Protein AF-A0A8B8DHG7-F1 (afdb_monomer_lite)

Organism: Crassostrea virginica (NCBI:txid6565)

Sequence (217 aa):
MGRLGILLIILAISNQVQCWLFDDLHLCSRDEDCGYCSSGGRCIHHHHELAKRCECTENHTPPTTRTSTVTTTTTTTTTTQPLLPLDCSNQKISVIESIAEHLHVEDKRVGACPGTNKHQTSEALVINKCNATARSFWTRGPKTVKELCSEGTITAYTPISTFYSNEINTAGFFIKCLEDKGLEIAFQTCQEAPMITLLNDTTSPRASDFYQIYILP

Foldseek 3Di:
DDDDDPDDDDDDDDPDPDPDDDCPPPPLVPPPVQVPQPVGWDWDDDPPDPDIDTDRPDPPPDPPDDDDDDDDDPPPPPPPQDWAFLDLPVQVVVLVVQAVVFDFQFDPLADADPPDNTRRAQVSSVCVRSVDHRPVQKDFDPDAPLVCQVVVNDDWQQKKKFDDPPDDIHIFTWHHQDPLSWTWTWTAHNVGTTHIDIADQPDPVHSRRMGGIIGRD

Structure (mmCIF, N/CA/C/O backbone):
data_AF-A0A8B8DHG7-F1
#
_entry.id   AF-A0A8B8DHG7-F1
#
loop_
_atom_site.group_PDB
_atom_site.id
_atom_site.type_symbol
_atom_site.label_atom_id
_atom_site.label_alt_id
_atom_site.label_comp_id
_atom_site.label_asym_id
_atom_site.label_entity_id
_atom_site.label_seq_id
_atom_site.pdbx_PDB_ins_code
_atom_site.Cartn_x
_atom_site.Cartn_y
_atom_site.Cartn_z
_atom_site.occupancy
_atom_site.B_iso_or_equiv
_atom_site.auth_seq_id
_atom_site.auth_comp_id
_atom_site.auth_asym_id
_atom_site.auth_atom_id
_atom_site.pdbx_PDB_model_num
ATOM 1 N N . MET A 1 1 ? 39.025 18.400 -64.936 1.00 39.62 1 MET A N 1
ATOM 2 C CA . MET A 1 1 ? 38.738 17.257 -64.038 1.00 39.62 1 MET A CA 1
ATOM 3 C C . MET A 1 1 ? 38.690 17.813 -62.621 1.00 39.62 1 MET A C 1
ATOM 5 O O . MET A 1 1 ? 39.666 18.421 -62.235 1.00 39.62 1 MET A O 1
ATOM 9 N N . GLY A 1 2 ? 37.628 17.781 -61.826 1.00 34.97 2 GLY A N 1
ATOM 10 C CA . GLY A 1 2 ? 36.284 17.240 -61.965 1.00 34.97 2 GLY A CA 1
ATOM 11 C C . GLY A 1 2 ? 35.472 17.692 -60.741 1.00 34.97 2 GLY A C 1
ATOM 12 O O . GLY A 1 2 ? 35.739 17.253 -59.637 1.00 34.97 2 GLY A O 1
ATOM 13 N N . ARG A 1 3 ? 34.543 18.619 -60.997 1.00 35.06 3 ARG A N 1
ATOM 14 C CA . ARG A 1 3 ? 33.219 18.859 -60.391 1.00 35.06 3 ARG A CA 1
ATOM 15 C C . ARG A 1 3 ? 33.019 18.854 -58.862 1.00 35.06 3 ARG A C 1
ATOM 17 O O . ARG A 1 3 ? 32.826 17.826 -58.228 1.00 35.06 3 ARG A O 1
ATOM 24 N N . LEU A 1 4 ? 32.840 20.088 -58.380 1.00 40.38 4 LEU A N 1
ATOM 25 C CA . LEU A 1 4 ? 31.765 20.562 -57.498 1.00 40.38 4 LEU A CA 1
ATOM 26 C C . LEU A 1 4 ? 30.454 19.765 -57.690 1.00 40.38 4 LEU A C 1
ATOM 28 O O . LEU A 1 4 ? 29.967 19.646 -58.817 1.00 40.38 4 LEU A O 1
ATOM 32 N N . GLY A 1 5 ? 29.876 19.263 -56.600 1.00 31.23 5 GLY A N 1
ATOM 33 C CA . GLY A 1 5 ? 28.620 18.515 -56.615 1.00 31.23 5 GLY A CA 1
ATOM 34 C C . GLY A 1 5 ? 27.805 18.774 -55.355 1.00 31.23 5 GLY A C 1
ATOM 35 O O . GLY A 1 5 ? 27.830 17.979 -54.424 1.00 31.23 5 GLY A O 1
ATOM 36 N N . ILE A 1 6 ? 27.086 19.898 -55.342 1.00 46.09 6 ILE A N 1
ATOM 37 C CA . ILE A 1 6 ? 25.912 20.102 -54.489 1.00 46.09 6 ILE A CA 1
ATOM 38 C C . ILE A 1 6 ? 24.890 19.053 -54.927 1.00 46.09 6 ILE A C 1
ATOM 40 O O . ILE A 1 6 ? 24.351 19.144 -56.029 1.00 46.09 6 ILE A O 1
ATOM 44 N N . LEU A 1 7 ? 24.653 18.044 -54.092 1.00 29.95 7 LEU A N 1
ATOM 45 C CA . LEU A 1 7 ? 23.584 17.082 -54.321 1.00 29.95 7 LEU A CA 1
ATOM 46 C C . LEU A 1 7 ? 22.343 17.537 -53.544 1.00 29.95 7 LEU A C 1
ATOM 48 O O . LEU A 1 7 ? 22.127 17.183 -52.389 1.00 29.95 7 LEU A O 1
ATOM 52 N N . LEU A 1 8 ? 21.540 18.366 -54.211 1.00 37.41 8 LEU A N 1
ATOM 53 C CA . LEU A 1 8 ? 20.113 18.505 -53.940 1.00 37.41 8 LEU A CA 1
ATOM 54 C C . LEU A 1 8 ? 19.450 17.166 -54.286 1.00 37.41 8 LEU A C 1
ATOM 56 O O . LEU A 1 8 ? 19.325 16.831 -55.463 1.00 37.41 8 LEU A O 1
ATOM 60 N N . ILE A 1 9 ? 19.018 16.410 -53.278 1.00 33.41 9 ILE A N 1
ATOM 61 C CA . ILE A 1 9 ? 18.015 15.359 -53.466 1.00 33.41 9 ILE A CA 1
ATOM 62 C C . ILE A 1 9 ? 16.690 15.914 -52.948 1.00 33.41 9 ILE A C 1
ATOM 64 O O . ILE A 1 9 ? 16.416 15.918 -51.752 1.00 33.41 9 ILE A O 1
ATOM 68 N N . ILE A 1 10 ? 15.879 16.403 -53.883 1.00 43.66 10 ILE A N 1
ATOM 69 C CA . ILE A 1 10 ? 14.434 16.532 -53.714 1.00 43.66 10 ILE A CA 1
ATOM 70 C C . ILE A 1 10 ? 13.846 15.199 -54.173 1.00 43.66 10 ILE A C 1
ATOM 72 O O . ILE A 1 10 ? 13.874 14.910 -55.367 1.00 43.66 10 ILE A O 1
ATOM 76 N N . LEU A 1 11 ? 13.309 14.401 -53.249 1.00 30.45 11 LEU A N 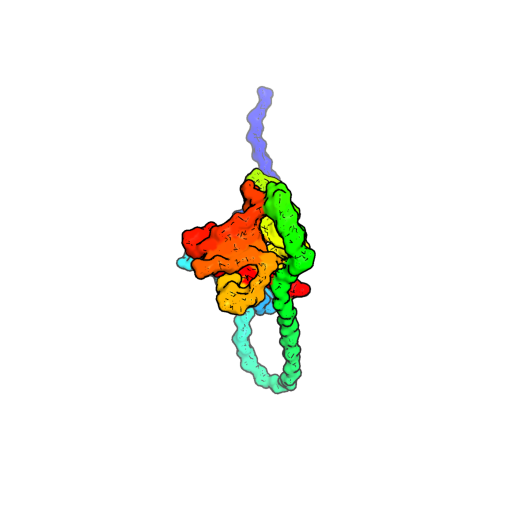1
ATOM 77 C CA . LEU A 1 11 ? 12.417 13.285 -53.567 1.00 30.45 11 LEU A CA 1
ATOM 78 C C . LEU A 1 11 ? 11.278 13.213 -52.540 1.00 30.45 11 LEU A C 1
ATOM 80 O O . LEU A 1 11 ? 11.479 12.863 -51.384 1.00 30.45 11 LEU A O 1
ATOM 84 N N . ALA A 1 12 ? 10.098 13.581 -53.041 1.00 32.31 12 ALA A N 1
ATOM 85 C CA . ALA A 1 12 ? 8.764 13.080 -52.719 1.00 32.31 12 ALA A CA 1
ATOM 86 C C . ALA A 1 12 ? 8.396 12.871 -51.238 1.00 32.31 12 ALA A C 1
ATOM 88 O O . ALA A 1 12 ? 8.654 11.836 -50.629 1.00 32.31 12 ALA A O 1
ATOM 89 N N . ILE A 1 13 ? 7.637 13.837 -50.723 1.00 30.61 13 ILE A N 1
ATOM 90 C CA . ILE A 1 13 ? 6.827 13.728 -49.512 1.00 30.61 13 ILE A CA 1
ATOM 91 C C . ILE A 1 13 ? 5.755 12.657 -49.775 1.00 30.61 13 ILE A C 1
ATOM 93 O O . ILE A 1 13 ? 4.764 12.911 -50.458 1.00 30.61 13 ILE A O 1
ATOM 97 N N . SER A 1 14 ? 5.981 11.438 -49.284 1.00 32.81 14 SER A N 1
ATOM 98 C CA . SER A 1 14 ? 4.937 10.419 -49.173 1.00 32.81 14 SER A CA 1
ATOM 99 C C . SER A 1 14 ? 4.204 10.626 -47.849 1.00 32.81 14 SER A C 1
ATOM 101 O O . SER A 1 14 ? 4.806 10.725 -46.781 1.00 32.81 14 SER A O 1
ATOM 103 N N . ASN A 1 15 ? 2.890 10.758 -47.946 1.00 34.56 15 ASN A N 1
ATOM 104 C CA . ASN A 1 15 ? 1.999 11.415 -46.996 1.00 34.56 15 ASN A CA 1
ATOM 105 C C . ASN A 1 15 ? 1.610 10.534 -45.784 1.00 34.56 15 ASN A C 1
ATOM 107 O O . ASN A 1 15 ? 0.423 10.346 -45.525 1.00 34.56 15 ASN A O 1
ATOM 111 N N . GLN A 1 16 ? 2.574 9.914 -45.088 1.00 34.19 16 GLN A N 1
ATOM 112 C CA . GLN A 1 16 ? 2.272 8.906 -44.046 1.00 34.19 16 GLN A CA 1
ATOM 113 C C . GLN A 1 16 ? 3.155 8.929 -42.783 1.00 34.19 16 GLN A C 1
ATOM 115 O O . GLN A 1 16 ? 2.965 8.084 -41.915 1.00 34.19 16 GLN A O 1
ATOM 120 N N . VAL A 1 17 ? 4.089 9.870 -42.600 1.00 32.53 17 VAL A N 1
ATOM 121 C CA . VAL A 1 17 ? 4.909 9.896 -41.366 1.00 32.53 17 VAL A CA 1
ATOM 122 C C . VAL A 1 17 ? 5.117 11.323 -40.866 1.00 32.53 17 VAL A C 1
ATOM 124 O O . VAL A 1 17 ? 6.227 11.843 -40.881 1.00 32.53 17 VAL A O 1
ATOM 127 N N . GLN A 1 18 ? 4.037 11.986 -40.440 1.00 31.33 18 GLN A N 1
ATOM 128 C CA . GLN A 1 18 ? 4.161 13.262 -39.726 1.00 31.33 18 GLN A CA 1
ATOM 129 C C . GLN A 1 18 ? 2.943 13.608 -38.853 1.00 31.33 18 GLN A C 1
ATOM 131 O O . GLN A 1 18 ? 2.394 14.698 -38.946 1.00 31.33 18 GLN A O 1
ATOM 136 N N . CYS A 1 19 ? 2.530 12.696 -37.967 1.00 26.75 19 CYS A N 1
ATOM 137 C CA . CYS A 1 19 ? 1.582 13.001 -36.883 1.00 26.75 19 CYS A CA 1
ATOM 138 C C . CYS A 1 19 ? 1.932 12.234 -35.594 1.00 26.75 19 CYS A C 1
ATOM 140 O O . CYS A 1 19 ? 1.151 11.409 -35.148 1.00 26.75 19 CYS A O 1
ATOM 142 N N . TRP A 1 20 ? 3.105 12.482 -35.001 1.00 29.89 20 TRP A N 1
ATOM 143 C CA . TRP A 1 20 ? 3.439 11.967 -33.655 1.00 29.89 20 TRP A CA 1
ATOM 144 C C . TRP A 1 20 ? 4.187 12.990 -32.785 1.00 29.89 20 TRP A C 1
ATOM 146 O O . TRP A 1 20 ? 4.895 12.617 -31.858 1.00 29.89 20 TRP A O 1
ATOM 156 N N . LEU A 1 21 ? 4.078 14.289 -33.094 1.00 28.55 21 LEU A N 1
ATOM 157 C CA . LEU A 1 21 ? 4.866 15.331 -32.415 1.00 28.55 21 LEU A CA 1
ATOM 158 C C . LEU A 1 21 ? 4.064 16.315 -31.560 1.00 28.55 21 LEU A C 1
ATOM 160 O O . LEU A 1 21 ? 4.672 17.143 -30.902 1.00 28.55 21 LEU A O 1
ATOM 164 N N . PHE A 1 22 ? 2.742 16.187 -31.479 1.00 31.48 22 PHE A N 1
ATOM 165 C CA . PHE A 1 22 ? 1.934 16.882 -30.474 1.00 31.48 22 PHE A CA 1
ATOM 166 C C . PHE A 1 22 ? 0.714 16.021 -30.168 1.00 31.48 22 PHE A C 1
ATOM 168 O O . PHE A 1 22 ? -0.336 16.169 -30.788 1.00 31.48 22 PHE A O 1
ATOM 175 N N . ASP A 1 23 ? 0.881 15.063 -29.257 1.00 34.03 23 ASP A N 1
ATOM 176 C CA . ASP A 1 23 ? -0.206 14.186 -28.827 1.00 34.03 23 ASP A CA 1
ATOM 177 C C . ASP A 1 23 ? -1.044 14.899 -27.759 1.00 34.03 23 ASP A C 1
ATOM 179 O O . ASP A 1 23 ? -1.019 14.615 -26.563 1.00 34.03 23 ASP A O 1
ATOM 183 N N . ASP A 1 24 ? -1.778 15.901 -28.229 1.00 37.19 24 ASP A N 1
ATOM 184 C CA . ASP A 1 24 ? -2.724 16.706 -27.463 1.00 37.19 24 ASP A CA 1
ATOM 185 C C . ASP A 1 24 ? -4.075 15.976 -27.269 1.00 37.19 24 ASP A C 1
ATOM 187 O O . ASP A 1 24 ? -5.103 16.586 -26.966 1.00 37.19 24 ASP A O 1
ATOM 191 N N . LEU A 1 25 ? -4.062 14.648 -27.454 1.00 40.09 25 LEU A N 1
ATOM 192 C CA . LEU A 1 25 ? -5.211 13.743 -27.452 1.00 40.09 25 LEU A CA 1
ATOM 193 C C . LEU A 1 25 ? -5.393 12.987 -26.121 1.00 40.09 25 LEU A C 1
ATOM 195 O O . LEU A 1 25 ? -6.403 12.320 -25.926 1.00 40.09 25 LEU A O 1
ATOM 199 N N . HIS A 1 26 ? -4.442 13.078 -25.184 1.00 43.66 26 HIS A N 1
ATOM 200 C CA . HIS A 1 26 ? -4.487 12.308 -23.928 1.00 43.66 26 HIS A CA 1
ATOM 201 C C . HIS A 1 26 ? -5.298 12.958 -22.795 1.00 43.66 26 HIS A C 1
ATOM 203 O O . HIS A 1 26 ? -5.618 12.290 -21.813 1.00 43.66 26 HIS A O 1
ATOM 209 N N . LEU A 1 27 ? -5.654 14.241 -22.914 1.00 42.59 27 LEU A N 1
ATOM 210 C CA . LEU A 1 27 ? -6.374 14.963 -21.857 1.00 42.59 27 LEU A CA 1
ATOM 211 C C . LEU A 1 27 ? -7.895 14.762 -21.906 1.00 42.59 27 LEU A C 1
ATOM 213 O O . LEU A 1 27 ? -8.529 14.803 -20.861 1.00 42.59 27 LEU A O 1
ATOM 217 N N . CYS A 1 28 ? -8.477 14.471 -23.072 1.00 42.56 28 CYS A N 1
ATOM 218 C CA . CYS A 1 28 ? -9.920 14.227 -23.176 1.00 42.56 28 CYS A CA 1
ATOM 219 C C . CYS A 1 28 ? -10.336 12.786 -22.876 1.00 42.56 28 CYS A C 1
ATOM 221 O O . CYS A 1 28 ? -11.463 12.547 -22.470 1.00 42.56 28 CYS A O 1
ATOM 223 N N . SER A 1 29 ? -9.441 11.809 -23.031 1.00 44.34 29 SER A N 1
ATOM 224 C CA . SER A 1 29 ? -9.765 10.408 -22.726 1.00 44.34 29 SER A CA 1
ATOM 225 C C . SER A 1 29 ? -9.877 10.121 -21.220 1.00 44.34 29 SER A C 1
ATOM 227 O O . SER A 1 29 ? -10.219 9.004 -20.845 1.00 44.34 29 SER A O 1
ATOM 229 N N . ARG A 1 30 ? -9.555 11.098 -20.354 1.00 45.09 30 ARG A N 1
ATOM 230 C CA . ARG A 1 30 ? -9.639 10.999 -18.884 1.00 45.09 30 ARG A CA 1
ATOM 231 C C . ARG A 1 30 ? -10.767 11.826 -18.267 1.00 45.09 30 ARG A C 1
ATOM 233 O O . ARG A 1 30 ? -10.918 11.769 -17.051 1.00 45.09 30 ARG A O 1
ATOM 240 N N . ASP A 1 31 ? -11.519 12.579 -19.065 1.00 46.12 31 ASP A N 1
ATOM 241 C CA . ASP A 1 31 ? -12.674 13.318 -18.563 1.00 46.12 31 ASP A CA 1
ATOM 242 C C . ASP A 1 31 ? -13.897 12.386 -18.587 1.00 46.12 31 ASP A C 1
ATOM 244 O O . ASP A 1 31 ? -14.244 11.827 -19.634 1.00 46.12 31 ASP A O 1
ATOM 248 N N . GLU A 1 32 ? -14.500 12.158 -17.416 1.00 49.31 32 GLU A N 1
ATOM 249 C CA . GLU A 1 32 ? -15.625 11.230 -17.203 1.00 49.31 32 GLU A CA 1
ATOM 250 C C . GLU A 1 32 ? -16.817 11.555 -18.125 1.00 49.31 32 GLU A C 1
ATOM 252 O O . GLU A 1 32 ? -17.560 10.656 -18.526 1.00 49.31 32 GLU A O 1
ATOM 257 N N . ASP A 1 33 ? -16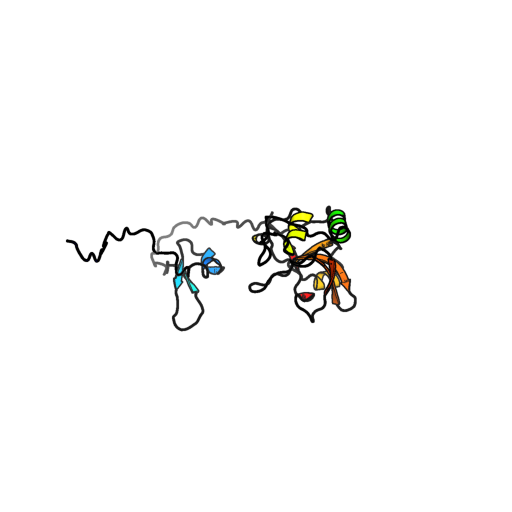.935 12.815 -18.553 1.00 44.91 33 ASP A N 1
ATOM 258 C CA . ASP A 1 33 ? -17.989 13.301 -19.444 1.00 44.91 33 ASP A CA 1
ATOM 259 C C . ASP A 1 33 ? -17.824 12.847 -20.909 1.00 44.91 33 ASP A C 1
ATOM 261 O O . ASP A 1 33 ? -18.816 12.689 -21.628 1.00 44.91 33 ASP A O 1
ATOM 265 N N . CYS A 1 34 ? -16.603 12.573 -21.389 1.00 48.06 34 CYS A N 1
ATOM 266 C CA . CYS A 1 34 ? -16.389 12.175 -22.790 1.00 48.06 34 CYS A CA 1
ATOM 267 C C . CYS A 1 34 ? -16.759 10.703 -23.050 1.00 48.06 34 CYS A C 1
ATOM 269 O O . CYS A 1 34 ? -16.986 10.319 -24.200 1.00 48.06 34 CYS A O 1
ATOM 271 N N . GLY A 1 35 ? -16.862 9.884 -21.996 1.00 49.00 35 GLY A N 1
ATOM 272 C CA . GLY A 1 35 ? -17.317 8.492 -22.082 1.00 49.00 35 GLY A CA 1
ATOM 273 C C . GLY A 1 35 ? -18.804 8.342 -22.434 1.00 49.00 35 GLY A C 1
ATOM 274 O O . GLY A 1 35 ? -19.231 7.248 -22.800 1.00 49.00 35 GLY A O 1
ATOM 275 N N . TYR A 1 36 ? -19.582 9.430 -22.363 1.00 49.34 36 TYR A N 1
ATOM 276 C CA . TYR A 1 36 ? -21.037 9.433 -22.564 1.00 49.34 36 TYR A CA 1
ATOM 277 C C . TYR A 1 36 ? -21.507 9.900 -23.956 1.00 49.34 36 TYR A C 1
ATOM 279 O O . TYR A 1 36 ? -22.699 9.799 -24.260 1.00 49.34 36 TYR A O 1
ATOM 287 N N . CYS A 1 37 ? -20.625 10.380 -24.843 1.00 50.09 37 CYS A N 1
ATOM 288 C CA . CYS A 1 37 ? -21.048 10.815 -26.181 1.00 50.09 37 CYS A CA 1
ATOM 289 C C . CYS A 1 37 ? -21.313 9.599 -27.095 1.00 50.09 37 CYS A C 1
ATOM 291 O O . CYS A 1 37 ? -20.383 8.961 -27.583 1.00 50.09 37 CYS A O 1
ATOM 293 N N . SER A 1 38 ? -22.587 9.312 -27.387 1.00 44.81 38 SER A N 1
ATOM 294 C CA . SER A 1 38 ? -23.007 8.132 -28.172 1.00 44.81 38 SER A CA 1
ATOM 295 C C . SER A 1 38 ? -22.520 8.111 -29.634 1.00 44.81 38 SER A C 1
ATOM 297 O O . SER A 1 38 ? -22.471 7.044 -30.238 1.00 44.81 38 SER A O 1
ATOM 299 N N . SER A 1 39 ? -22.139 9.258 -30.204 1.00 48.75 39 SER A N 1
ATOM 300 C CA . SER A 1 39 ? -21.724 9.413 -31.611 1.00 48.75 39 SER A CA 1
ATOM 301 C C . SER A 1 39 ? -20.324 10.037 -31.783 1.00 48.75 39 SER A C 1
ATOM 303 O O . SER A 1 39 ? -19.912 10.351 -32.898 1.00 48.75 39 SER A O 1
ATOM 305 N N . GLY A 1 40 ? -19.555 10.154 -30.692 1.00 51.12 40 GLY A N 1
ATOM 306 C CA . GLY A 1 40 ? -18.224 10.772 -30.672 1.00 51.12 40 GLY A CA 1
ATOM 307 C C . GLY A 1 40 ? -18.263 12.259 -30.300 1.00 51.12 40 GLY A C 1
ATOM 308 O O . GLY A 1 40 ? -18.997 13.056 -30.890 1.00 51.12 40 GLY A O 1
ATOM 309 N N . GLY A 1 41 ? -17.485 12.632 -29.280 1.00 52.00 41 GLY A N 1
ATOM 310 C CA . GLY A 1 41 ? -17.317 14.016 -28.828 1.00 52.00 41 GLY A CA 1
ATOM 311 C C . GLY A 1 41 ? -16.107 14.701 -29.461 1.00 52.00 41 GLY A C 1
ATOM 312 O O . GLY A 1 41 ? -15.143 14.046 -29.859 1.00 52.00 41 GLY A O 1
ATOM 313 N N . ARG A 1 42 ? -16.145 16.033 -29.545 1.00 57.34 42 ARG A N 1
ATOM 314 C CA . ARG A 1 42 ? -15.045 16.865 -30.035 1.00 57.34 42 ARG A CA 1
ATOM 315 C C . ARG A 1 42 ? -14.426 17.647 -28.879 1.00 57.34 42 ARG A C 1
ATOM 317 O O . ARG A 1 42 ? -15.123 18.318 -28.123 1.00 57.34 42 ARG A O 1
ATOM 324 N N . CYS A 1 43 ? -13.104 17.591 -28.765 1.00 55.06 43 CYS A N 1
ATOM 325 C CA . CYS A 1 43 ? -12.364 18.395 -27.796 1.00 55.06 43 CYS A CA 1
ATOM 326 C C . CYS A 1 43 ? -12.167 19.807 -28.317 1.00 55.06 43 CYS A C 1
ATOM 328 O O . CYS A 1 43 ? -11.643 19.998 -29.419 1.00 55.06 43 CYS A O 1
ATOM 330 N N . ILE A 1 44 ? -12.563 20.791 -27.518 1.00 57.22 44 ILE A N 1
ATOM 331 C CA . ILE A 1 44 ? -12.426 22.199 -27.875 1.00 57.22 44 ILE A CA 1
ATOM 332 C C . ILE A 1 44 ? -11.374 22.824 -26.973 1.00 57.22 44 ILE A C 1
ATOM 334 O O . ILE A 1 44 ? -11.400 22.681 -25.750 1.00 57.22 44 ILE A O 1
ATOM 338 N N . HIS A 1 45 ? -10.437 23.524 -27.601 1.00 52.47 45 HIS A N 1
ATOM 339 C CA . HIS A 1 45 ? -9.427 24.307 -26.916 1.00 52.47 45 HIS A CA 1
ATOM 340 C C . HIS A 1 45 ? -9.881 25.767 -26.899 1.00 52.47 45 HIS A C 1
ATOM 342 O O . HIS A 1 45 ? -9.886 26.426 -27.938 1.00 52.47 45 HIS A O 1
ATOM 348 N N . HIS A 1 46 ? -10.247 26.296 -25.731 1.00 47.78 46 HIS A N 1
ATOM 349 C CA . HIS A 1 46 ? -10.356 27.744 -25.579 1.00 47.78 46 HIS A CA 1
ATOM 350 C C . HIS A 1 46 ? -8.968 28.301 -25.278 1.00 47.78 46 HIS A C 1
ATOM 352 O O . HIS A 1 46 ? -8.295 27.873 -24.349 1.00 47.78 46 HIS A O 1
ATOM 358 N N . HIS A 1 47 ? -8.508 29.233 -26.108 1.00 46.62 47 HIS A N 1
ATOM 359 C CA . HIS A 1 47 ? -7.133 29.742 -26.097 1.00 46.62 47 HIS A CA 1
ATOM 360 C C . HIS A 1 47 ? -6.786 30.628 -24.880 1.00 46.62 47 HIS A C 1
ATOM 362 O O . HIS A 1 47 ? -5.688 31.173 -24.829 1.00 46.62 47 HIS A O 1
ATOM 368 N N . HIS A 1 48 ? -7.707 30.794 -23.924 1.00 44.94 48 HIS A N 1
ATOM 369 C CA . HIS A 1 48 ? -7.587 31.759 -22.826 1.00 44.94 48 HIS A CA 1
ATOM 370 C C . HIS A 1 48 ? -7.709 31.167 -21.418 1.00 44.94 48 HIS A C 1
ATOM 372 O O . HIS A 1 48 ? -7.379 31.847 -20.451 1.00 44.94 48 HIS A O 1
ATOM 378 N N . GLU A 1 49 ? -8.105 29.903 -21.294 1.00 43.75 49 GLU A N 1
ATOM 379 C CA . GLU A 1 49 ? -8.091 29.171 -20.033 1.00 43.75 49 GLU A CA 1
ATOM 380 C C . GLU A 1 49 ? -7.434 27.823 -20.316 1.00 43.75 49 GLU A C 1
ATOM 382 O O . GLU A 1 49 ? -7.762 27.165 -21.299 1.00 43.75 49 GLU A O 1
ATOM 387 N N . LEU A 1 50 ? -6.485 27.397 -19.484 1.00 48.38 50 LEU A N 1
ATOM 388 C CA . LEU A 1 50 ? -5.774 26.116 -19.629 1.00 48.38 50 LEU A CA 1
ATOM 389 C C . LEU A 1 50 ? -6.693 24.883 -19.429 1.00 48.38 50 LEU A C 1
ATOM 391 O O . LEU A 1 50 ? -6.206 23.771 -19.244 1.00 48.38 50 LEU A O 1
ATOM 395 N N . ALA A 1 51 ? -8.015 25.071 -19.462 1.00 47.50 51 ALA A N 1
ATOM 396 C CA . ALA A 1 51 ? -9.032 24.041 -19.359 1.00 47.50 51 ALA A CA 1
ATOM 397 C C . ALA A 1 51 ? -9.471 23.591 -20.763 1.00 47.50 51 ALA A C 1
ATOM 399 O O . ALA A 1 51 ? -9.981 24.376 -21.567 1.00 47.50 51 ALA A O 1
ATOM 400 N N . LYS A 1 52 ? -9.279 22.304 -21.060 1.00 50.81 52 LYS A N 1
ATOM 401 C CA . LYS A 1 52 ? -9.854 21.643 -22.237 1.00 50.81 52 LYS A CA 1
ATOM 402 C C . LYS A 1 52 ? -11.165 20.980 -21.820 1.00 50.81 52 LYS A C 1
ATOM 404 O O . LYS A 1 52 ? -11.201 20.329 -20.784 1.00 50.81 52 LYS A O 1
ATOM 409 N N . ARG A 1 53 ? -12.217 21.164 -22.619 1.00 53.38 53 ARG A N 1
ATOM 410 C CA . ARG A 1 53 ? -13.581 20.655 -22.385 1.00 53.38 53 ARG A CA 1
ATOM 411 C C . ARG A 1 53 ? -14.011 19.776 -23.562 1.00 53.38 53 ARG A C 1
ATOM 413 O O . ARG A 1 53 ? -13.759 20.138 -24.717 1.00 53.38 53 ARG A O 1
ATOM 420 N N . CYS A 1 54 ? -14.701 18.672 -23.280 1.00 55.47 54 CYS A N 1
ATOM 421 C CA . CYS A 1 54 ? -15.410 17.888 -24.295 1.00 55.47 54 CYS A CA 1
ATOM 422 C C . CYS A 1 54 ? -16.765 18.515 -24.650 1.00 55.47 54 CYS A C 1
ATOM 424 O O . CYS A 1 54 ? -17.527 18.927 -23.777 1.00 55.47 54 CYS A O 1
ATOM 426 N N . GLU A 1 55 ? -17.086 18.559 -25.942 1.00 56.97 55 GLU A N 1
ATOM 427 C CA . GLU A 1 55 ? -18.410 18.921 -26.452 1.00 56.97 55 GLU A CA 1
ATOM 428 C C . GLU A 1 55 ? -18.907 17.807 -27.383 1.00 56.97 55 GLU A C 1
ATOM 430 O O . GLU A 1 55 ? -18.242 17.464 -28.362 1.00 56.97 55 GLU A O 1
ATOM 435 N N . CYS A 1 56 ? -20.053 17.190 -27.076 1.00 54.31 56 CYS A N 1
ATOM 436 C CA . CYS A 1 56 ? -20.621 16.160 -27.947 1.00 54.31 56 CYS A CA 1
ATOM 437 C C . CYS A 1 56 ? -21.148 16.798 -29.244 1.00 54.31 56 CYS A C 1
ATOM 439 O O . CYS A 1 56 ? -21.798 17.842 -29.212 1.00 54.31 56 CYS A O 1
ATOM 441 N N . THR A 1 57 ? -20.898 16.163 -30.391 1.00 53.59 57 THR A N 1
ATOM 442 C CA . THR A 1 57 ? -21.156 16.768 -31.712 1.00 53.59 57 THR A CA 1
ATOM 443 C C . THR A 1 57 ? -22.617 16.725 -32.182 1.00 53.59 57 THR A C 1
ATOM 445 O O . THR A 1 57 ? -22.895 17.065 -33.328 1.00 53.59 57 THR A O 1
ATOM 448 N N . GLU A 1 58 ? -23.575 16.385 -31.319 1.00 48.38 58 GLU A N 1
ATOM 449 C CA . GLU A 1 58 ? -25.003 16.414 -31.652 1.00 48.38 58 GLU A CA 1
ATOM 450 C C . GLU A 1 58 ? -25.784 17.282 -30.664 1.00 48.38 58 GLU A C 1
ATOM 452 O O . GLU A 1 58 ? -26.257 16.846 -29.616 1.00 48.38 58 GLU A O 1
ATOM 457 N N . ASN A 1 59 ? -25.966 18.544 -31.058 1.00 44.03 59 ASN A N 1
ATOM 458 C CA . ASN A 1 59 ? -27.072 19.369 -30.592 1.00 44.03 59 ASN A CA 1
ATOM 459 C C . ASN A 1 59 ? -28.374 18.778 -31.151 1.00 44.03 59 ASN A C 1
ATOM 461 O O . ASN A 1 59 ? -28.853 19.194 -32.208 1.00 44.03 59 ASN A O 1
ATOM 465 N N . HIS A 1 60 ? -28.988 17.833 -30.446 1.00 37.16 60 HIS A N 1
ATOM 466 C CA . HIS A 1 60 ? -30.402 17.560 -30.672 1.00 37.16 60 HIS A CA 1
ATOM 467 C C . HIS A 1 60 ? -31.231 18.640 -29.977 1.00 37.16 60 HIS A C 1
ATOM 469 O O . HIS A 1 60 ? -31.710 18.483 -28.857 1.00 37.16 60 HIS A O 1
ATOM 475 N N . THR A 1 61 ? -31.434 19.754 -30.681 1.00 38.59 61 THR A N 1
ATOM 476 C CA . THR A 1 61 ? -32.674 20.516 -30.519 1.00 38.59 61 THR A CA 1
ATOM 477 C C . THR A 1 61 ? -33.808 19.573 -30.938 1.00 38.59 61 THR A C 1
ATOM 479 O O . THR A 1 61 ? -33.751 19.036 -32.047 1.00 38.59 61 THR A O 1
ATOM 482 N N . PRO A 1 62 ? -34.807 19.294 -30.085 1.00 40.44 62 PRO A N 1
ATOM 483 C CA . PRO A 1 62 ? -35.866 18.363 -30.446 1.00 40.44 62 PRO A CA 1
ATOM 484 C C . PRO A 1 62 ? -36.652 18.919 -31.646 1.00 40.44 62 PRO A C 1
ATOM 486 O O . PRO A 1 62 ? -37.146 20.047 -31.566 1.00 40.44 62 PRO A O 1
ATOM 489 N N . PRO A 1 63 ? -36.805 18.169 -32.755 1.00 32.88 63 PRO A N 1
ATOM 490 C CA . PRO A 1 63 ? -37.719 18.565 -33.811 1.00 32.88 63 PRO A CA 1
ATOM 491 C C . PRO A 1 63 ? -39.149 18.402 -33.291 1.00 32.88 63 PRO A C 1
ATOM 493 O O . PRO A 1 63 ? -39.600 17.302 -32.964 1.00 32.88 63 PRO A O 1
ATOM 496 N N . THR A 1 64 ? -39.880 19.510 -33.203 1.00 38.19 64 THR A N 1
ATOM 497 C CA . THR A 1 64 ? -41.326 19.530 -32.986 1.00 38.19 64 THR A CA 1
ATOM 498 C C . THR A 1 64 ? -42.026 18.948 -34.213 1.00 38.19 64 THR A C 1
ATOM 500 O O . THR A 1 64 ? -42.504 19.673 -35.080 1.00 38.19 64 THR A O 1
ATOM 503 N N . THR A 1 65 ? -42.140 17.622 -34.267 1.00 37.22 65 THR A N 1
ATOM 504 C CA . THR A 1 65 ? -43.059 16.950 -35.189 1.00 37.22 65 THR A CA 1
ATOM 505 C C . THR A 1 65 ? -43.889 15.944 -34.410 1.00 37.22 65 THR A C 1
ATOM 507 O O . THR A 1 65 ? -43.403 14.954 -33.869 1.00 37.22 65 THR A O 1
ATOM 510 N N . ARG A 1 66 ? -45.175 16.268 -34.296 1.00 42.44 66 ARG A N 1
ATOM 511 C CA . ARG A 1 66 ? -46.177 15.567 -33.501 1.00 42.44 66 ARG A CA 1
ATOM 512 C C . ARG A 1 66 ? -46.658 14.332 -34.265 1.00 42.44 66 ARG A C 1
ATOM 514 O O . ARG A 1 66 ? -47.542 14.461 -35.104 1.00 42.44 66 ARG A O 1
ATOM 521 N N . THR A 1 67 ? -46.134 13.153 -33.932 1.00 36.12 67 THR A N 1
ATOM 522 C CA . THR A 1 67 ? -46.718 11.875 -34.374 1.00 36.12 67 THR A CA 1
ATOM 523 C C . THR A 1 67 ? -46.679 10.858 -33.236 1.00 36.12 67 THR A C 1
ATOM 525 O O . THR A 1 67 ? -45.615 10.446 -32.780 1.00 36.12 67 THR A O 1
ATOM 528 N N . SER A 1 68 ? -47.864 10.486 -32.749 1.00 43.00 68 SER A N 1
ATOM 529 C CA . SER A 1 68 ? -48.071 9.506 -31.682 1.00 43.00 68 SER A CA 1
ATOM 530 C C . SER A 1 68 ? -47.503 8.142 -32.067 1.00 43.00 68 SER A C 1
ATOM 532 O O . SER A 1 68 ? -48.011 7.508 -32.988 1.00 43.00 68 SER A O 1
ATOM 534 N N . THR A 1 69 ? -46.495 7.670 -31.332 1.00 38.16 69 THR A N 1
ATOM 535 C CA . THR A 1 69 ? -46.021 6.284 -31.429 1.00 38.16 69 THR A CA 1
ATOM 536 C C . THR A 1 69 ? -45.744 5.757 -30.025 1.00 38.16 69 THR A C 1
ATOM 538 O O . THR A 1 69 ? -45.166 6.453 -29.196 1.00 38.16 69 THR A O 1
ATOM 541 N N . VAL A 1 70 ? -46.254 4.557 -29.758 1.00 42.03 70 VAL A N 1
ATOM 542 C CA . VAL A 1 70 ? -46.269 3.859 -28.467 1.00 42.03 70 VAL A CA 1
ATOM 543 C C . VAL A 1 70 ? -44.855 3.743 -27.883 1.00 42.03 70 VAL A C 1
ATOM 545 O O . VAL A 1 70 ? -43.973 3.160 -28.507 1.00 42.03 70 VAL A O 1
ATOM 548 N N . THR A 1 71 ? -44.646 4.285 -26.679 1.00 38.53 71 THR A N 1
ATOM 549 C CA . THR A 1 71 ? -43.384 4.173 -25.938 1.00 38.53 71 THR A CA 1
ATOM 550 C C . THR A 1 71 ? -43.236 2.760 -25.380 1.00 38.53 71 THR A C 1
ATOM 552 O O . THR A 1 71 ? -43.847 2.415 -24.370 1.00 38.53 71 THR A O 1
ATOM 555 N N . THR A 1 72 ? -42.406 1.941 -26.019 1.00 42.97 72 THR A N 1
ATOM 556 C CA . THR A 1 72 ? -41.832 0.753 -25.381 1.00 42.97 72 THR A CA 1
ATOM 557 C C . THR A 1 72 ? -40.688 1.222 -24.488 1.00 42.97 72 THR A C 1
ATOM 559 O O . THR A 1 72 ? -39.666 1.699 -24.978 1.00 42.97 72 THR A O 1
ATOM 562 N N . THR A 1 73 ? -40.866 1.136 -23.172 1.00 43.44 73 THR A N 1
ATOM 563 C CA . THR A 1 73 ? -39.827 1.460 -22.190 1.00 43.44 73 THR A CA 1
ATOM 564 C C . THR A 1 73 ? -38.759 0.368 -22.217 1.00 43.44 73 THR A C 1
ATOM 566 O O . THR A 1 73 ? -38.922 -0.680 -21.597 1.00 43.44 73 THR A O 1
ATOM 569 N N . THR A 1 74 ? -37.665 0.583 -22.944 1.00 45.72 74 THR A N 1
ATOM 570 C CA . THR A 1 74 ? -36.475 -0.267 -22.825 1.00 45.72 74 THR A CA 1
ATOM 571 C C . THR A 1 74 ? -35.712 0.172 -21.581 1.00 45.72 74 THR A C 1
ATOM 573 O O . THR A 1 74 ? -35.011 1.181 -21.587 1.00 45.72 74 THR A O 1
ATOM 576 N N . THR A 1 75 ? -35.892 -0.551 -20.479 1.00 41.59 75 THR A N 1
ATOM 577 C CA . THR A 1 75 ? -35.095 -0.372 -19.264 1.00 41.59 75 THR A CA 1
ATOM 578 C C . THR A 1 75 ? -33.698 -0.931 -19.521 1.00 41.59 75 THR A C 1
ATOM 580 O O . THR A 1 75 ? -33.490 -2.141 -19.470 1.00 41.59 75 THR A O 1
ATOM 583 N N . THR A 1 76 ? -32.732 -0.067 -19.829 1.00 44.53 76 THR A N 1
ATOM 584 C CA . THR A 1 76 ? -31.317 -0.448 -19.862 1.00 44.53 76 THR A CA 1
ATOM 585 C C . THR A 1 76 ? -30.869 -0.695 -18.423 1.00 44.53 76 THR A C 1
ATOM 587 O O . THR A 1 76 ? -30.622 0.240 -17.667 1.00 44.53 76 THR A O 1
ATOM 590 N N . THR A 1 77 ? -30.821 -1.955 -17.999 1.00 38.81 77 THR A N 1
ATOM 591 C CA . THR A 1 77 ? -30.215 -2.341 -16.721 1.00 38.81 77 THR A CA 1
ATOM 592 C C . THR A 1 77 ? -28.700 -2.218 -16.836 1.00 38.81 77 THR A C 1
ATOM 594 O O . THR A 1 77 ? -28.041 -3.119 -17.352 1.00 38.81 77 THR A O 1
ATOM 597 N N . THR A 1 78 ? -28.137 -1.108 -16.363 1.00 46.38 78 THR A N 1
ATOM 598 C CA . THR A 1 78 ? -26.703 -0.995 -16.081 1.00 46.38 78 THR A CA 1
ATOM 599 C C . THR A 1 78 ? -26.393 -1.937 -14.921 1.00 46.38 78 THR A C 1
ATOM 601 O O . THR A 1 78 ? -26.755 -1.672 -13.776 1.00 46.38 78 THR A O 1
ATOM 604 N N . THR A 1 79 ? -25.778 -3.082 -15.204 1.00 44.62 79 THR A N 1
ATOM 605 C CA . THR A 1 79 ? -25.282 -3.986 -14.165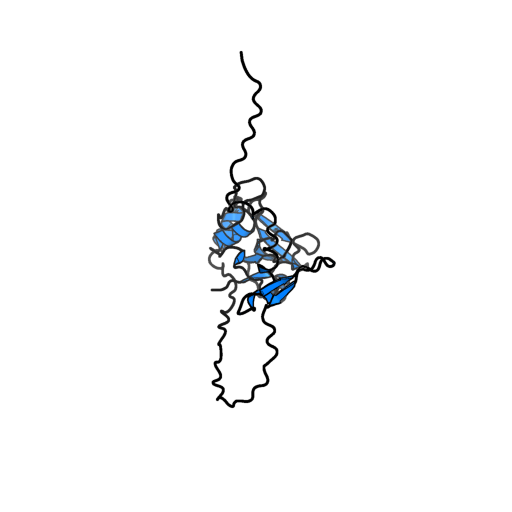 1.00 44.62 79 THR A CA 1
ATOM 606 C C . THR A 1 79 ? -24.034 -3.365 -13.548 1.00 44.62 79 THR A C 1
ATOM 608 O O . THR A 1 79 ? -22.933 -3.531 -14.070 1.00 44.62 79 THR A O 1
ATOM 611 N N . THR A 1 80 ? -24.190 -2.619 -12.456 1.00 58.53 80 THR A N 1
ATOM 612 C CA . THR A 1 80 ? -23.073 -2.245 -11.585 1.00 58.53 80 THR A CA 1
ATOM 613 C C . THR A 1 80 ? -22.526 -3.524 -10.963 1.00 58.53 80 THR A C 1
ATOM 615 O O . THR A 1 80 ? -23.119 -4.085 -10.041 1.00 58.53 80 THR A O 1
ATOM 618 N N . GLN A 1 81 ? -21.416 -4.034 -11.498 1.00 62.41 81 GLN A N 1
ATOM 619 C CA . GLN A 1 81 ? -20.674 -5.084 -10.809 1.00 62.41 81 GLN A CA 1
ATOM 620 C C . GLN A 1 81 ? -20.252 -4.543 -9.433 1.00 62.41 81 GLN A C 1
ATOM 622 O O . GLN A 1 81 ? -19.736 -3.424 -9.352 1.00 62.41 81 GLN A O 1
ATOM 627 N N . PRO A 1 82 ? -20.508 -5.281 -8.342 1.00 75.81 82 PRO A N 1
ATOM 628 C CA . PRO A 1 82 ? -20.164 -4.815 -7.010 1.00 75.81 82 PRO A CA 1
ATOM 629 C C . PRO A 1 82 ? -18.642 -4.756 -6.866 1.00 75.81 82 PRO A C 1
ATOM 631 O O . PRO A 1 82 ? -17.950 -5.738 -7.127 1.00 75.81 82 PRO A O 1
ATOM 634 N N . LEU A 1 83 ? -18.128 -3.602 -6.435 1.00 83.44 83 LEU A N 1
ATOM 635 C CA . LEU A 1 83 ? -16.735 -3.457 -6.023 1.00 83.44 83 LEU A CA 1
ATOM 636 C C . LEU A 1 83 ? -16.482 -4.348 -4.806 1.00 83.44 83 LEU A C 1
ATOM 638 O O . LEU A 1 83 ? -17.215 -4.274 -3.816 1.00 83.44 83 LEU A O 1
ATOM 642 N N . LEU A 1 84 ? -15.428 -5.155 -4.867 1.00 89.25 84 LEU A N 1
ATOM 643 C CA . LEU A 1 84 ? -15.038 -6.050 -3.782 1.00 89.25 84 LEU A CA 1
ATOM 644 C C . LEU A 1 84 ? -13.711 -5.588 -3.177 1.00 89.25 84 LEU A C 1
ATOM 646 O O . LEU A 1 84 ? -12.815 -5.197 -3.929 1.00 89.25 84 LEU A O 1
ATOM 650 N N . PRO A 1 85 ? -13.551 -5.628 -1.842 1.00 91.62 85 PRO A N 1
ATOM 651 C CA . PRO A 1 85 ? -12.249 -5.399 -1.236 1.00 91.62 85 PRO A CA 1
ATOM 652 C C . PRO A 1 85 ? -11.262 -6.449 -1.754 1.00 91.62 85 PRO A C 1
ATOM 654 O O . PRO A 1 85 ? -11.603 -7.627 -1.868 1.00 91.62 85 PRO A O 1
ATOM 657 N N . LEU A 1 86 ? -10.035 -6.027 -2.056 1.00 91.50 86 LEU A N 1
ATOM 658 C CA . LEU A 1 86 ? -8.966 -6.941 -2.437 1.00 91.50 86 LEU A CA 1
ATOM 659 C C . LEU A 1 86 ? -8.648 -7.848 -1.243 1.00 91.50 86 LEU A C 1
ATOM 661 O O . LEU A 1 86 ? -8.051 -7.411 -0.257 1.00 91.50 86 LEU A O 1
ATOM 665 N N . ASP A 1 87 ? -9.059 -9.109 -1.339 1.00 85.12 87 ASP A N 1
ATOM 666 C CA . ASP A 1 87 ? -8.802 -10.100 -0.304 1.00 85.12 87 ASP A CA 1
ATOM 667 C C . ASP A 1 87 ? -7.399 -10.698 -0.463 1.00 85.12 87 ASP A C 1
ATOM 669 O O . ASP A 1 87 ? -7.063 -11.311 -1.475 1.00 85.12 87 ASP A O 1
ATOM 673 N N . CYS A 1 88 ? -6.579 -10.513 0.569 1.00 84.69 88 CYS A N 1
ATOM 674 C CA . CYS A 1 88 ? -5.223 -11.047 0.676 1.00 84.69 88 CYS A CA 1
ATOM 675 C C . CYS A 1 88 ? -5.039 -11.904 1.942 1.00 84.69 88 CYS A C 1
ATOM 677 O O . CYS A 1 88 ? -3.917 -12.222 2.340 1.00 84.69 88 CYS A O 1
ATOM 679 N N . SER A 1 89 ? -6.141 -12.280 2.601 1.00 68.81 89 SER A N 1
ATOM 680 C CA . SER A 1 89 ? -6.155 -12.939 3.915 1.00 68.81 89 SER A CA 1
ATOM 681 C C . SER A 1 89 ? -5.348 -14.243 3.964 1.00 68.81 89 SER A C 1
ATOM 683 O O . SER A 1 89 ? -4.689 -14.527 4.965 1.00 68.81 89 SER A O 1
ATOM 685 N N . ASN A 1 90 ? -5.301 -14.989 2.859 1.00 75.81 90 ASN A N 1
ATOM 686 C CA . ASN A 1 90 ? -4.546 -16.242 2.754 1.00 75.81 90 ASN A CA 1
ATOM 687 C C . ASN A 1 90 ? -3.027 -16.055 2.572 1.00 75.81 90 ASN A C 1
ATOM 6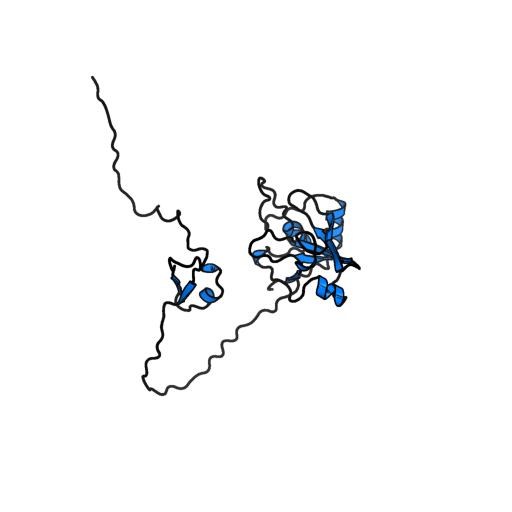89 O O . ASN A 1 90 ? -2.298 -17.041 2.521 1.00 75.81 90 ASN A O 1
ATOM 693 N N . GLN A 1 91 ? -2.538 -14.815 2.470 1.00 81.25 91 GLN A N 1
ATOM 694 C CA . GLN A 1 91 ? -1.154 -14.507 2.080 1.00 81.25 91 GLN A CA 1
ATOM 695 C C . GLN A 1 91 ? -0.356 -13.780 3.168 1.00 81.25 91 GLN A C 1
ATOM 697 O O . GLN A 1 91 ? 0.783 -13.371 2.944 1.00 81.25 91 GLN A O 1
ATOM 702 N N . LYS A 1 92 ? -0.908 -13.677 4.386 1.00 86.69 92 LYS A N 1
ATOM 703 C CA . LYS A 1 92 ? -0.244 -13.053 5.543 1.00 86.69 92 LYS A CA 1
ATOM 704 C C . LYS A 1 92 ? 1.176 -13.582 5.778 1.00 86.69 92 LYS A C 1
ATOM 706 O O . LYS A 1 92 ? 2.083 -12.793 6.021 1.00 86.69 92 LYS A O 1
ATOM 711 N N . ILE A 1 93 ? 1.373 -14.900 5.700 1.00 88.31 93 ILE A N 1
ATOM 712 C CA . ILE A 1 93 ? 2.693 -15.518 5.904 1.00 88.31 93 ILE A CA 1
ATOM 713 C C . ILE A 1 93 ? 3.672 -15.054 4.821 1.00 88.31 93 ILE A C 1
ATOM 715 O O . ILE A 1 93 ? 4.772 -14.633 5.158 1.00 88.31 93 ILE A O 1
ATOM 719 N N . SER A 1 94 ? 3.245 -15.005 3.556 1.00 90.00 94 SER A N 1
ATOM 720 C CA . SER A 1 94 ? 4.107 -14.563 2.453 1.00 90.00 94 SER A CA 1
ATOM 721 C C . SER A 1 94 ? 4.556 -13.105 2.600 1.00 90.00 94 SER A C 1
ATOM 723 O O . SER A 1 94 ? 5.688 -12.750 2.257 1.00 90.00 94 SER A O 1
ATOM 725 N N . VAL A 1 95 ? 3.696 -12.240 3.146 1.00 90.25 95 VAL A N 1
ATOM 726 C CA . VAL A 1 95 ? 4.075 -10.855 3.465 1.00 90.25 95 VAL A CA 1
ATOM 727 C C . VAL A 1 95 ? 5.145 -10.825 4.559 1.00 90.25 95 VAL A C 1
ATOM 729 O O . VAL A 1 95 ? 6.151 -10.139 4.397 1.00 90.25 95 VAL A O 1
ATOM 732 N N . ILE A 1 96 ? 4.966 -11.595 5.637 1.00 91.94 96 ILE A N 1
ATOM 733 C CA . ILE A 1 96 ? 5.938 -11.685 6.741 1.00 91.94 96 ILE A CA 1
ATOM 734 C C . ILE A 1 96 ? 7.286 -12.215 6.245 1.00 91.94 96 ILE A C 1
ATOM 736 O O . ILE A 1 96 ? 8.318 -11.642 6.585 1.00 91.94 96 ILE A O 1
ATOM 740 N N . GLU A 1 97 ? 7.283 -13.262 5.419 1.00 93.00 97 GLU A N 1
ATOM 741 C CA . GLU A 1 97 ? 8.495 -13.821 4.809 1.00 93.00 97 GLU A CA 1
ATOM 742 C C . GLU A 1 97 ? 9.247 -12.761 4.005 1.00 93.00 97 GLU A C 1
ATOM 744 O O . GLU A 1 97 ? 10.444 -12.590 4.192 1.00 93.00 97 GLU A O 1
ATOM 749 N N . SER A 1 98 ? 8.542 -11.962 3.201 1.00 92.81 98 SER A N 1
ATOM 750 C CA . SER A 1 98 ? 9.172 -10.912 2.383 1.00 92.81 98 SER A CA 1
ATOM 751 C C . SER A 1 98 ? 9.853 -9.833 3.228 1.00 92.81 98 SER A C 1
ATOM 753 O O . SER A 1 98 ? 10.909 -9.323 2.861 1.00 92.81 98 SER A O 1
ATOM 755 N N . ILE A 1 99 ? 9.252 -9.486 4.370 1.00 93.38 99 ILE A N 1
ATOM 756 C CA . ILE A 1 99 ? 9.837 -8.542 5.331 1.00 93.38 99 ILE A CA 1
ATOM 757 C C . ILE A 1 99 ? 11.056 -9.175 6.017 1.00 93.38 99 ILE A C 1
ATOM 759 O O . ILE A 1 99 ? 12.074 -8.512 6.193 1.00 93.38 99 ILE A O 1
ATOM 763 N N . ALA A 1 100 ? 10.967 -10.454 6.392 1.00 94.50 100 ALA A N 1
ATOM 764 C CA . ALA A 1 100 ? 12.031 -11.174 7.090 1.00 94.50 100 ALA A CA 1
ATOM 765 C C . ALA A 1 100 ? 13.248 -11.464 6.198 1.00 94.50 100 ALA A C 1
ATOM 767 O O . ALA A 1 100 ? 14.383 -11.379 6.662 1.00 94.50 100 ALA A O 1
ATOM 768 N N . GLU A 1 101 ? 13.021 -11.787 4.926 1.00 94.12 101 GLU A N 1
ATOM 769 C CA . GLU A 1 101 ? 14.074 -11.997 3.929 1.00 94.12 101 GLU A CA 1
ATOM 770 C C . GLU A 1 101 ? 14.779 -10.689 3.561 1.00 94.12 101 GLU A C 1
ATOM 772 O O . GLU A 1 101 ? 15.939 -10.714 3.156 1.00 94.12 101 GLU A O 1
ATOM 777 N N . HIS A 1 102 ? 14.092 -9.553 3.722 1.00 94.25 102 HIS A N 1
ATOM 778 C CA . HIS A 1 102 ? 14.602 -8.225 3.390 1.00 94.25 102 HIS A CA 1
ATOM 779 C C . HIS A 1 102 ? 15.109 -8.131 1.938 1.00 94.25 102 HIS A C 1
ATOM 781 O O . HIS A 1 102 ? 16.121 -7.496 1.637 1.00 94.25 102 HIS A O 1
ATOM 787 N N . LEU A 1 103 ? 14.382 -8.779 1.025 1.00 94.25 103 LEU A N 1
ATOM 788 C CA . LEU A 1 103 ? 14.636 -8.761 -0.412 1.00 94.25 103 LEU A CA 1
ATOM 789 C C . LEU A 1 103 ? 13.496 -8.045 -1.134 1.00 94.25 103 LEU A C 1
ATOM 791 O O . LEU A 1 103 ? 12.324 -8.222 -0.803 1.00 94.25 103 LEU A O 1
ATOM 795 N N . HIS A 1 104 ? 13.839 -7.248 -2.148 1.00 96.19 104 HIS A N 1
ATOM 796 C CA . HIS A 1 104 ? 12.847 -6.603 -3.005 1.00 96.19 104 HIS A CA 1
ATOM 797 C C . HIS A 1 104 ? 11.930 -7.629 -3.663 1.00 96.19 104 HIS A C 1
ATOM 799 O O . HIS A 1 104 ? 12.380 -8.597 -4.278 1.00 96.19 104 HIS A O 1
ATOM 805 N N . VAL A 1 105 ? 10.628 -7.369 -3.584 1.00 96.75 105 VAL A N 1
ATOM 806 C CA . VAL A 1 105 ? 9.627 -8.119 -4.334 1.00 96.75 105 VAL A CA 1
ATOM 807 C C . VAL A 1 105 ? 9.494 -7.482 -5.713 1.00 96.75 105 VAL A C 1
ATOM 809 O O . VAL A 1 105 ? 9.135 -6.311 -5.827 1.00 96.75 105 VAL A O 1
ATOM 812 N N . GLU A 1 106 ? 9.781 -8.246 -6.766 1.00 96.06 106 GLU A N 1
ATOM 813 C CA . GLU A 1 106 ? 9.634 -7.793 -8.152 1.00 96.06 106 GLU A CA 1
ATOM 814 C C . GLU A 1 106 ? 8.333 -8.327 -8.781 1.00 96.06 106 GLU A C 1
ATOM 816 O O . GLU A 1 106 ? 7.972 -9.494 -8.607 1.00 96.06 106 GLU A O 1
ATOM 821 N N . ASP A 1 107 ? 7.640 -7.496 -9.564 1.00 95.75 107 ASP A N 1
ATOM 822 C CA . ASP A 1 107 ? 6.491 -7.917 -10.372 1.00 95.75 107 ASP A CA 1
ATOM 823 C C . ASP A 1 107 ? 6.401 -7.140 -11.690 1.00 95.75 107 ASP A C 1
ATOM 825 O O . ASP A 1 107 ? 6.170 -5.937 -11.711 1.00 95.75 107 ASP A O 1
ATOM 829 N N . LYS A 1 108 ? 6.499 -7.831 -12.829 1.00 93.88 108 LYS A N 1
ATOM 830 C CA . LYS A 1 108 ? 6.471 -7.207 -14.167 1.00 93.88 108 LYS A CA 1
ATOM 831 C C . LYS A 1 108 ? 5.207 -6.388 -14.483 1.00 93.88 108 LYS A C 1
ATOM 833 O O . LYS A 1 108 ? 5.192 -5.677 -15.483 1.00 93.88 108 LYS A O 1
ATOM 838 N N . ARG A 1 109 ? 4.129 -6.533 -13.700 1.00 92.31 109 ARG A N 1
ATOM 839 C CA . ARG A 1 109 ? 2.881 -5.768 -13.858 1.00 92.31 109 ARG A CA 1
ATOM 840 C C . ARG A 1 109 ? 2.990 -4.341 -13.315 1.00 92.31 109 ARG A C 1
ATOM 842 O O . ARG A 1 109 ? 2.080 -3.551 -13.563 1.00 92.31 109 ARG A O 1
ATOM 849 N N . VAL A 1 110 ? 4.057 -4.001 -12.586 1.00 91.88 110 VAL A N 1
ATOM 850 C CA . VAL A 1 110 ? 4.320 -2.624 -12.143 1.00 91.88 110 VAL A CA 1
ATOM 851 C C . VAL A 1 110 ? 5.274 -1.889 -13.073 1.00 91.88 110 VAL A C 1
ATOM 853 O O . VAL A 1 110 ? 5.964 -2.495 -13.890 1.00 91.88 110 VAL A O 1
ATOM 856 N N . GLY A 1 111 ? 5.335 -0.564 -12.939 1.00 89.06 111 GLY A N 1
ATOM 857 C CA . GLY A 1 111 ? 6.349 0.241 -13.613 1.00 89.06 111 GLY A CA 1
ATOM 858 C C . GLY A 1 111 ? 7.765 -0.108 -13.143 1.00 89.06 111 GLY A C 1
ATOM 859 O O . GLY A 1 111 ? 7.969 -0.576 -12.024 1.00 89.06 111 GLY A O 1
ATOM 860 N N . ALA A 1 112 ? 8.752 0.124 -14.006 1.00 91.44 112 ALA A N 1
ATOM 861 C CA . ALA A 1 112 ? 10.149 0.011 -13.611 1.00 91.44 112 ALA A CA 1
ATOM 862 C C . ALA A 1 112 ? 10.547 1.182 -12.701 1.00 91.44 112 ALA A C 1
ATOM 864 O O . ALA A 1 112 ? 10.106 2.319 -12.887 1.00 91.44 112 ALA A O 1
ATOM 865 N N . CYS A 1 113 ? 11.418 0.907 -11.738 1.00 91.69 113 CYS A N 1
ATOM 866 C CA . CYS A 1 113 ? 11.995 1.928 -10.885 1.00 91.69 113 CYS A CA 1
ATOM 867 C C . CYS A 1 113 ? 12.865 2.900 -11.701 1.00 91.69 113 CYS A C 1
ATOM 869 O O . CYS A 1 113 ? 13.605 2.450 -12.586 1.00 91.69 113 CYS A O 1
ATOM 871 N N . PRO A 1 114 ? 12.821 4.218 -11.414 1.00 91.19 114 PRO A N 1
ATOM 872 C CA . PRO A 1 114 ? 13.545 5.222 -12.188 1.00 91.19 114 PRO A CA 1
ATOM 873 C C . PRO A 1 114 ? 15.033 4.890 -12.349 1.00 91.19 114 PRO A C 1
ATOM 875 O O . PRO A 1 114 ? 15.721 4.602 -11.373 1.00 91.19 114 PRO A O 1
ATOM 878 N N . GLY A 1 115 ? 15.529 4.931 -13.588 1.00 91.75 115 GLY A N 1
ATOM 879 C CA . GLY A 1 115 ? 16.934 4.643 -13.899 1.00 91.75 115 GLY A CA 1
ATOM 880 C C . GLY A 1 115 ? 17.323 3.160 -13.844 1.00 91.75 115 GLY A C 1
ATOM 881 O O . GLY A 1 115 ? 18.505 2.843 -13.949 1.00 91.75 115 GLY A O 1
ATOM 882 N N . THR A 1 116 ? 16.357 2.248 -13.699 1.00 92.44 116 THR A N 1
ATOM 883 C CA . THR A 1 116 ? 16.588 0.796 -13.637 1.00 92.44 116 THR A CA 1
ATOM 884 C C . THR A 1 116 ? 15.605 0.036 -14.531 1.00 92.44 116 THR A C 1
ATOM 886 O O . THR A 1 116 ? 14.619 0.591 -15.008 1.00 92.44 116 THR A O 1
ATOM 889 N N . ASN A 1 117 ? 15.843 -1.261 -14.721 1.00 92.12 117 ASN A N 1
ATOM 890 C CA . ASN A 1 117 ? 14.880 -2.203 -15.300 1.00 92.12 117 ASN A CA 1
ATOM 891 C C . ASN A 1 117 ? 14.166 -3.054 -14.231 1.00 92.12 117 ASN A C 1
ATOM 893 O O . ASN A 1 117 ? 13.602 -4.099 -14.551 1.00 92.12 117 ASN A O 1
ATOM 897 N N . LYS A 1 118 ? 14.239 -2.647 -12.959 1.00 94.38 118 LYS A N 1
ATOM 898 C CA . LYS A 1 118 ? 13.698 -3.397 -11.825 1.00 94.38 118 LYS A CA 1
ATOM 899 C C . LYS A 1 118 ? 12.252 -3.012 -11.572 1.00 94.38 118 LYS A C 1
ATOM 901 O O . LYS A 1 118 ? 11.947 -1.837 -11.386 1.00 94.38 118 LYS A O 1
ATOM 906 N N . HIS A 1 119 ? 11.365 -3.998 -11.533 1.00 95.56 119 HIS A N 1
ATOM 907 C CA . HIS A 1 119 ? 9.930 -3.789 -11.339 1.00 95.56 119 HIS A CA 1
ATOM 908 C C . HIS A 1 119 ? 9.556 -3.962 -9.863 1.00 95.56 119 HIS A C 1
ATOM 910 O O . HIS A 1 119 ? 8.833 -4.884 -9.498 1.00 95.56 119 HIS A O 1
ATOM 916 N N . GLN A 1 120 ? 10.109 -3.095 -9.013 1.00 95.56 120 GLN A N 1
ATOM 917 C CA . GLN A 1 120 ? 10.084 -3.230 -7.549 1.00 95.56 120 GLN A CA 1
ATOM 918 C C . GLN A 1 120 ? 9.482 -2.014 -6.834 1.00 95.56 120 GLN A C 1
ATOM 920 O O . GLN A 1 120 ? 9.836 -1.708 -5.697 1.00 95.56 120 GLN A O 1
ATOM 925 N N . THR A 1 121 ? 8.572 -1.289 -7.487 1.00 95.00 121 THR A N 1
ATOM 926 C CA . THR A 1 121 ? 7.822 -0.218 -6.815 1.00 95.00 121 THR A CA 1
ATOM 927 C C . THR A 1 121 ? 6.991 -0.781 -5.656 1.00 95.00 121 THR A C 1
ATOM 929 O O . THR A 1 121 ? 6.852 -1.996 -5.488 1.00 95.00 121 THR A O 1
ATOM 932 N N . SER A 1 122 ? 6.417 0.105 -4.842 1.00 96.12 122 SER A N 1
ATOM 933 C CA . SER A 1 122 ? 5.608 -0.295 -3.685 1.00 96.12 122 SER A CA 1
ATOM 934 C C . SER A 1 122 ? 4.426 -1.209 -4.057 1.00 96.12 122 SER A C 1
ATOM 936 O O . SER A 1 122 ? 4.113 -2.150 -3.327 1.00 96.12 122 SER A O 1
ATOM 938 N N . GLU A 1 123 ? 3.822 -1.025 -5.237 1.00 95.69 123 GLU A N 1
ATOM 939 C CA . GLU A 1 123 ? 2.722 -1.869 -5.716 1.00 95.69 123 GLU A CA 1
ATOM 940 C C . GLU A 1 123 ? 3.135 -3.312 -5.993 1.00 95.69 123 GLU A C 1
ATOM 942 O O . GLU A 1 123 ? 2.286 -4.199 -5.897 1.00 95.69 123 GLU A O 1
ATOM 947 N N . ALA A 1 124 ? 4.410 -3.569 -6.308 1.00 96.69 124 ALA A N 1
ATOM 948 C CA . ALA A 1 124 ? 4.881 -4.915 -6.625 1.00 96.69 124 ALA A CA 1
ATOM 949 C C . ALA A 1 124 ? 4.675 -5.848 -5.431 1.00 96.69 124 ALA A C 1
ATOM 951 O O . ALA A 1 124 ? 4.271 -6.993 -5.610 1.00 96.69 124 ALA A O 1
ATOM 952 N N . LEU A 1 125 ? 4.855 -5.331 -4.212 1.00 96.44 125 LEU A N 1
ATOM 953 C CA . LEU A 1 125 ? 4.629 -6.075 -2.983 1.00 96.44 125 LEU A CA 1
ATOM 954 C C . LEU A 1 125 ? 3.169 -6.548 -2.868 1.00 96.44 125 LEU A C 1
ATOM 956 O O . LEU A 1 125 ? 2.926 -7.725 -2.627 1.00 96.44 125 LEU A O 1
ATOM 960 N N . VAL A 1 126 ? 2.188 -5.672 -3.098 1.00 96.81 126 VAL A N 1
ATOM 961 C CA . VAL A 1 126 ? 0.761 -6.044 -3.024 1.00 96.81 126 VAL A CA 1
ATOM 962 C C . VAL A 1 126 ? 0.362 -6.948 -4.193 1.00 96.81 126 VAL A C 1
ATOM 964 O O . VAL A 1 126 ? -0.290 -7.973 -3.998 1.00 96.81 126 VAL A O 1
ATOM 967 N N . ILE A 1 127 ? 0.773 -6.599 -5.413 1.00 95.44 127 ILE A N 1
ATOM 968 C CA . ILE A 1 127 ? 0.417 -7.330 -6.636 1.00 95.44 127 ILE A CA 1
ATOM 969 C C . ILE A 1 127 ? 0.965 -8.754 -6.614 1.00 95.44 127 ILE A C 1
ATOM 971 O O . ILE A 1 127 ? 0.239 -9.699 -6.931 1.00 95.44 127 ILE A O 1
ATOM 975 N N . ASN A 1 128 ? 2.222 -8.919 -6.213 1.00 95.69 128 ASN A N 1
ATOM 976 C CA . ASN A 1 128 ? 2.861 -10.222 -6.131 1.00 95.69 128 ASN A CA 1
ATOM 977 C C . ASN A 1 128 ? 2.247 -11.060 -5.005 1.00 95.69 128 ASN A C 1
ATOM 979 O O . ASN A 1 128 ? 1.805 -12.182 -5.249 1.00 95.69 128 ASN A O 1
ATOM 983 N N . LYS A 1 129 ? 2.159 -10.501 -3.789 1.00 94.00 129 LYS A N 1
ATOM 984 C CA . LYS A 1 129 ? 1.759 -11.268 -2.601 1.00 94.00 129 LYS A CA 1
ATOM 985 C C . LYS A 1 129 ? 0.277 -11.605 -2.584 1.00 94.00 129 LYS A C 1
ATOM 987 O O . LYS A 1 129 ? -0.075 -12.685 -2.134 1.00 94.00 129 LYS A O 1
ATOM 992 N N . CYS A 1 130 ? -0.584 -10.745 -3.119 1.00 92.75 130 CYS A N 1
ATOM 993 C CA . CYS A 1 130 ? -2.026 -10.998 -3.188 1.00 92.75 130 CYS A CA 1
ATOM 994 C C . CYS A 1 130 ? -2.480 -11.574 -4.534 1.00 92.75 130 CYS A C 1
ATOM 996 O O . CYS A 1 130 ? -3.677 -11.756 -4.736 1.00 92.75 130 CYS A O 1
ATOM 998 N N . ASN A 1 131 ? -1.557 -11.802 -5.478 1.00 91.00 131 ASN A N 1
ATOM 999 C CA . ASN A 1 131 ? -1.881 -12.063 -6.883 1.00 91.00 131 ASN A CA 1
ATOM 1000 C C . ASN A 1 131 ? -2.913 -11.061 -7.451 1.00 91.00 131 ASN A C 1
ATOM 1002 O O . ASN A 1 131 ? -3.842 -11.428 -8.171 1.00 91.00 131 ASN A O 1
ATOM 1006 N N . ALA A 1 132 ? -2.772 -9.785 -7.090 1.00 91.06 132 ALA A N 1
ATOM 1007 C CA . ALA A 1 132 ? -3.737 -8.761 -7.464 1.00 91.06 132 ALA A CA 1
ATOM 1008 C C . ALA A 1 132 ? -3.599 -8.358 -8.942 1.00 91.06 132 ALA A C 1
ATOM 1010 O O . ALA A 1 132 ? -2.589 -8.610 -9.610 1.00 91.06 132 ALA A O 1
ATOM 1011 N N . THR A 1 133 ? -4.618 -7.681 -9.463 1.00 91.38 133 THR A N 1
ATOM 1012 C CA . THR A 1 133 ? -4.545 -6.996 -10.758 1.00 91.38 133 THR A CA 1
ATOM 1013 C C . THR A 1 133 ? -3.527 -5.855 -10.719 1.00 91.38 133 THR A C 1
ATOM 1015 O O . THR A 1 133 ? -3.135 -5.394 -9.648 1.00 91.38 133 THR A O 1
ATOM 1018 N N . ALA A 1 134 ? -3.126 -5.351 -11.889 1.00 90.38 134 ALA A N 1
ATOM 1019 C CA . ALA A 1 134 ? -2.333 -4.127 -11.956 1.00 90.38 134 ALA A CA 1
ATOM 1020 C C . ALA A 1 134 ? -3.081 -2.944 -11.314 1.00 90.38 134 ALA A C 1
ATOM 1022 O O . ALA A 1 134 ? -4.316 -2.907 -11.308 1.00 90.38 134 ALA A O 1
ATOM 1023 N N . ARG A 1 135 ? -2.323 -1.949 -10.838 1.00 89.81 135 ARG A N 1
ATOM 1024 C CA . ARG A 1 135 ? -2.844 -0.749 -10.163 1.00 89.81 135 ARG A CA 1
ATOM 1025 C C . ARG A 1 135 ? -3.963 -0.041 -10.934 1.00 89.81 135 ARG A C 1
ATOM 1027 O O . ARG A 1 135 ? -4.868 0.506 -10.320 1.00 89.81 135 ARG A O 1
ATOM 1034 N N . SER A 1 136 ? -3.928 -0.062 -12.267 1.00 89.25 136 SER A N 1
ATOM 1035 C CA . SER A 1 136 ? -4.951 0.554 -13.126 1.00 89.25 136 SER A CA 1
ATOM 1036 C C . SER A 1 136 ? -6.364 -0.008 -12.931 1.00 89.25 136 SER A C 1
ATOM 1038 O O . SER A 1 136 ? -7.321 0.630 -13.348 1.00 89.25 136 SER A O 1
ATOM 1040 N N . PHE A 1 137 ? -6.498 -1.186 -12.318 1.00 89.94 137 PHE A N 1
ATOM 1041 C CA . PHE A 1 137 ? -7.779 -1.827 -12.003 1.00 89.94 137 PHE A CA 1
ATOM 1042 C C . PHE A 1 137 ? -8.186 -1.652 -10.535 1.00 89.94 137 PHE A C 1
ATOM 1044 O O . PHE A 1 137 ? -9.231 -2.147 -10.115 1.00 89.94 137 PHE A O 1
ATOM 1051 N N . TRP A 1 138 ? -7.353 -0.991 -9.730 1.00 92.62 138 TRP A N 1
ATOM 1052 C CA . TRP A 1 138 ? -7.652 -0.745 -8.330 1.00 92.62 138 TRP A CA 1
ATOM 1053 C C . TRP A 1 138 ? -8.535 0.478 -8.189 1.00 92.62 138 TRP A C 1
ATOM 1055 O O . TRP A 1 138 ? -8.267 1.541 -8.746 1.00 92.62 138 TRP A O 1
ATOM 1065 N N . THR A 1 139 ? -9.555 0.329 -7.364 1.00 93.12 139 THR A N 1
ATOM 1066 C CA . THR A 1 139 ? -10.444 1.403 -6.955 1.00 93.12 139 THR A CA 1
ATOM 1067 C C . THR A 1 139 ? -10.221 1.696 -5.481 1.00 93.12 139 THR A C 1
ATOM 1069 O O . THR A 1 139 ? -9.955 0.806 -4.670 1.00 93.12 139 THR A O 1
ATOM 1072 N N . ARG A 1 140 ? -10.317 2.974 -5.132 1.00 94.12 140 ARG A N 1
ATOM 1073 C CA . ARG A 1 140 ? -10.267 3.440 -3.751 1.00 94.12 140 ARG A CA 1
ATOM 1074 C C . ARG A 1 140 ? -11.476 2.920 -2.975 1.00 94.12 140 ARG A C 1
ATOM 1076 O O . ARG A 1 140 ? -12.608 3.086 -3.423 1.00 94.12 140 ARG A O 1
ATOM 1083 N N . GLY A 1 141 ? -11.233 2.334 -1.806 1.00 92.19 141 GLY A N 1
ATOM 1084 C CA . GLY A 1 141 ? -12.295 1.931 -0.891 1.00 92.19 141 GLY A CA 1
ATOM 1085 C C . GLY A 1 141 ? -13.110 3.115 -0.351 1.00 92.19 141 GLY A C 1
ATOM 1086 O O . GLY A 1 141 ? -12.637 4.252 -0.356 1.00 92.19 141 GLY A O 1
ATOM 1087 N N . PRO A 1 142 ? -14.329 2.861 0.154 1.00 90.19 142 PRO A N 1
ATOM 1088 C CA . PRO A 1 142 ? -15.253 3.913 0.585 1.00 90.19 142 PRO A CA 1
ATOM 1089 C C . PRO A 1 142 ? -14.814 4.641 1.862 1.00 90.19 142 PRO A C 1
ATOM 1091 O O . PRO A 1 142 ? -15.295 5.738 2.125 1.00 90.19 142 PRO A O 1
ATOM 1094 N N . LYS A 1 143 ? -13.927 4.032 2.659 1.00 90.75 143 LYS A N 1
ATOM 1095 C CA . LYS A 1 143 ? -13.394 4.586 3.907 1.00 90.75 143 LYS A CA 1
ATOM 1096 C C . LYS A 1 143 ? -11.873 4.590 3.884 1.00 90.75 143 LYS A C 1
ATOM 1098 O O . LYS A 1 143 ? -11.243 3.681 3.331 1.00 90.75 143 LYS A O 1
ATOM 1103 N N . THR A 1 144 ? -11.293 5.594 4.521 1.00 94.12 144 THR A N 1
ATOM 1104 C CA . THR A 1 144 ? -9.860 5.639 4.821 1.00 94.12 144 THR A CA 1
ATOM 1105 C C . THR A 1 144 ? -9.490 4.552 5.827 1.00 94.12 144 THR A C 1
ATOM 1107 O O . THR A 1 144 ? -10.307 4.107 6.638 1.00 94.12 144 THR A O 1
ATOM 1110 N N . VAL A 1 145 ? -8.219 4.162 5.845 1.00 95.44 145 VAL A N 1
ATOM 1111 C CA . VAL A 1 145 ? -7.694 3.229 6.852 1.00 95.44 145 VAL A CA 1
ATOM 1112 C C . VAL A 1 145 ? -7.870 3.783 8.271 1.00 95.44 145 VAL A C 1
ATOM 1114 O O . VAL A 1 145 ? -8.182 3.027 9.187 1.00 95.44 145 VAL A O 1
ATOM 1117 N N . LYS A 1 146 ? -7.755 5.103 8.467 1.00 93.44 146 LYS A N 1
ATOM 1118 C CA . LYS A 1 146 ? -7.969 5.747 9.775 1.00 93.44 146 LYS A CA 1
ATOM 1119 C C . LYS A 1 146 ? -9.415 5.657 10.271 1.00 93.44 146 LYS A C 1
ATOM 1121 O O . LYS A 1 146 ? -9.637 5.479 11.471 1.00 93.44 146 LYS A O 1
ATOM 1126 N N . GLU A 1 147 ? -10.395 5.776 9.380 1.00 93.50 147 GLU A N 1
ATOM 1127 C CA . GLU A 1 147 ? -11.805 5.564 9.732 1.00 93.50 147 GLU A CA 1
ATOM 1128 C C . GLU A 1 147 ? -12.041 4.107 10.130 1.00 93.50 147 GLU A C 1
ATOM 1130 O O . GLU A 1 147 ? -12.599 3.849 11.194 1.00 93.50 147 GLU A O 1
ATOM 1135 N N . LEU A 1 148 ? -11.511 3.152 9.359 1.00 94.69 148 LEU A N 1
ATOM 1136 C CA . LEU A 1 148 ? -11.612 1.727 9.694 1.00 94.69 148 LEU A CA 1
ATOM 1137 C C . LEU A 1 148 ? -10.902 1.378 11.015 1.00 94.69 148 LEU A C 1
ATOM 1139 O O . LEU A 1 148 ? -11.379 0.533 11.770 1.00 94.69 148 LEU A O 1
ATOM 1143 N N . CYS A 1 149 ? -9.793 2.054 11.326 1.00 94.56 149 CYS A N 1
ATOM 1144 C CA . CYS A 1 149 ? -9.122 1.976 12.623 1.00 94.56 149 CYS A CA 1
ATOM 1145 C C . CYS A 1 149 ? -10.019 2.449 13.772 1.00 94.56 149 CYS A C 1
ATOM 1147 O O . CYS A 1 149 ? -10.071 1.807 14.817 1.00 94.56 149 CYS A O 1
ATOM 1149 N N . SER A 1 150 ? -10.739 3.555 13.575 1.00 93.12 150 SER A N 1
ATOM 1150 C CA . SER A 1 150 ? -11.641 4.123 14.587 1.00 93.12 150 SER A CA 1
ATOM 1151 C C . SER A 1 150 ? -12.862 3.232 14.837 1.00 93.12 150 SER A C 1
ATOM 1153 O O . SER A 1 150 ? -13.399 3.210 15.941 1.00 93.12 150 SER A O 1
ATOM 1155 N N . GLU A 1 151 ? -13.282 2.478 13.822 1.00 93.56 151 GLU A N 1
ATOM 1156 C CA . GLU A 1 151 ? -14.382 1.511 13.900 1.00 93.56 151 GLU A CA 1
ATOM 1157 C C . GLU A 1 151 ? -13.934 0.122 14.380 1.00 93.56 151 GLU A C 1
ATOM 1159 O O . GLU A 1 151 ? -14.774 -0.722 14.685 1.00 93.56 151 GLU A O 1
ATOM 1164 N N . GLY A 1 152 ? -12.623 -0.136 14.433 1.00 92.25 152 GLY A N 1
ATOM 1165 C CA . GLY A 1 152 ? -12.070 -1.448 14.769 1.00 92.25 152 GLY A CA 1
ATOM 1166 C C . GLY A 1 152 ? -12.372 -2.533 13.729 1.00 92.25 152 GLY A C 1
ATOM 1167 O O . GLY A 1 152 ? -12.413 -3.711 14.078 1.00 92.25 152 GLY A O 1
ATOM 1168 N N . THR A 1 153 ? -12.618 -2.160 12.469 1.00 93.38 153 THR A N 1
ATOM 1169 C CA . THR A 1 153 ? -13.073 -3.091 11.417 1.00 93.38 153 THR A CA 1
ATOM 1170 C C . THR A 1 15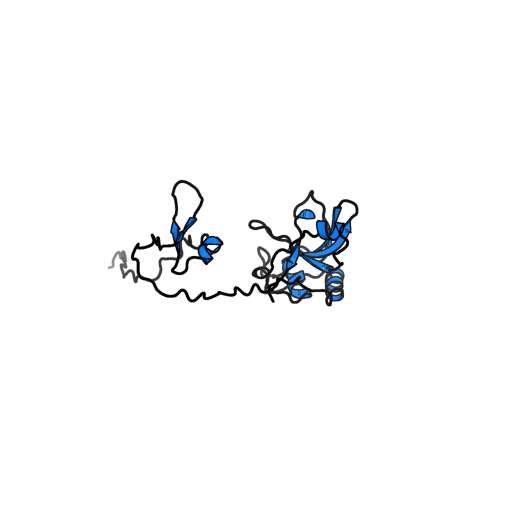3 ? -11.964 -3.554 10.475 1.00 93.38 153 THR A C 1
ATOM 1172 O O . THR A 1 153 ? -12.138 -4.560 9.788 1.00 93.38 153 THR A O 1
ATOM 1175 N N . ILE A 1 154 ? -10.818 -2.864 10.434 1.00 93.25 154 ILE A N 1
ATOM 1176 C CA . ILE A 1 154 ? -9.676 -3.277 9.607 1.00 93.25 154 ILE A CA 1
ATOM 1177 C C . ILE A 1 154 ? -8.842 -4.362 10.291 1.00 93.25 154 ILE A C 1
ATOM 1179 O O . ILE A 1 154 ? -8.532 -4.289 11.480 1.00 93.25 154 ILE A O 1
ATOM 1183 N N . THR A 1 155 ? -8.430 -5.363 9.518 1.00 93.06 155 THR A N 1
ATOM 1184 C CA . THR A 1 155 ? -7.576 -6.458 9.982 1.00 93.06 155 THR A CA 1
ATOM 1185 C C . THR A 1 155 ? -6.137 -6.266 9.516 1.00 93.06 155 THR A C 1
ATOM 1187 O O . THR A 1 155 ? -5.879 -5.758 8.423 1.00 93.06 155 THR A O 1
ATOM 1190 N N . ALA A 1 156 ? -5.175 -6.691 10.338 1.00 93.69 156 ALA A N 1
ATOM 1191 C CA . ALA A 1 156 ? -3.766 -6.702 9.954 1.00 93.69 156 ALA A CA 1
ATOM 1192 C C . ALA A 1 156 ? -3.558 -7.474 8.639 1.00 93.69 156 ALA A C 1
ATOM 1194 O O . ALA A 1 156 ? -4.200 -8.499 8.405 1.00 93.69 156 ALA A O 1
ATOM 1195 N N . TYR A 1 157 ? -2.607 -7.015 7.832 1.00 93.81 157 TYR A N 1
ATOM 1196 C CA . TYR A 1 157 ? -2.293 -7.482 6.479 1.00 93.81 157 TYR A CA 1
ATOM 1197 C C . TYR A 1 157 ? -3.385 -7.202 5.436 1.00 93.81 157 TYR A C 1
ATOM 1199 O O . TYR A 1 157 ? -3.372 -7.782 4.352 1.00 93.81 157 TYR A O 1
ATOM 1207 N N . THR A 1 158 ? -4.297 -6.267 5.718 1.00 95.50 158 THR A N 1
ATOM 1208 C CA . THR A 1 158 ? -5.181 -5.709 4.687 1.00 95.50 158 THR A CA 1
ATOM 1209 C C . THR A 1 158 ? -4.348 -4.903 3.679 1.00 95.50 158 THR A C 1
ATOM 1211 O O . THR A 1 158 ? -3.571 -4.039 4.102 1.00 95.50 158 THR A O 1
ATOM 1214 N N . PRO A 1 159 ? -4.487 -5.143 2.362 1.00 96.31 159 PRO A N 1
ATOM 1215 C CA . PRO A 1 159 ? -3.791 -4.365 1.345 1.00 96.31 159 PRO A CA 1
ATOM 1216 C C . PRO A 1 159 ? -4.385 -2.952 1.241 1.00 96.31 159 PRO A C 1
ATOM 1218 O O . PRO A 1 159 ? -5.602 -2.762 1.136 1.00 96.31 159 PRO A O 1
ATOM 1221 N N . ILE A 1 160 ? -3.510 -1.949 1.278 1.00 97.38 160 ILE A N 1
ATOM 1222 C CA . ILE A 1 160 ? -3.864 -0.527 1.312 1.00 97.38 160 ILE A CA 1
ATOM 1223 C C . ILE A 1 160 ? -3.024 0.259 0.306 1.00 97.38 160 ILE A C 1
ATOM 1225 O O . ILE A 1 160 ? -1.895 -0.118 -0.015 1.00 97.38 160 ILE A O 1
ATOM 1229 N N . SER A 1 161 ? -3.555 1.373 -0.190 1.00 97.62 161 SER A N 1
ATOM 1230 C CA . SER A 1 161 ? -2.807 2.286 -1.055 1.00 97.62 161 SER A CA 1
ATOM 1231 C C . SER A 1 161 ? -3.310 3.721 -0.945 1.00 97.62 161 SER A C 1
ATOM 1233 O O . SER A 1 161 ? -4.459 3.963 -0.565 1.00 97.62 161 SER A O 1
ATOM 1235 N N . THR A 1 162 ? -2.448 4.672 -1.294 1.00 96.31 162 THR A N 1
ATOM 1236 C CA . THR A 1 162 ? -2.859 6.032 -1.644 1.00 96.31 162 THR A CA 1
ATOM 1237 C C . THR A 1 162 ? -3.428 6.070 -3.066 1.00 96.31 162 THR A C 1
ATOM 1239 O O . THR A 1 162 ? -3.159 5.181 -3.875 1.00 96.31 162 THR A O 1
ATOM 1242 N N . PHE A 1 163 ? -4.255 7.074 -3.378 1.00 93.94 163 PHE A N 1
ATOM 1243 C CA . PHE A 1 163 ? -4.925 7.227 -4.682 1.00 93.94 163 PHE A CA 1
ATOM 1244 C C . PHE A 1 163 ? -4.835 8.675 -5.200 1.00 93.94 163 PHE A C 1
ATOM 1246 O O . PHE A 1 163 ? -5.838 9.294 -5.553 1.00 93.94 163 PHE A O 1
ATOM 1253 N N . TYR A 1 164 ? -3.626 9.233 -5.214 1.00 89.00 164 TYR A N 1
ATOM 1254 C CA . TYR A 1 164 ? -3.331 10.545 -5.781 1.00 89.00 164 TYR A CA 1
ATOM 1255 C C . TYR A 1 164 ? -3.425 10.530 -7.312 1.00 89.00 164 TYR A C 1
ATOM 1257 O O . TYR A 1 164 ? -3.034 9.558 -7.966 1.00 89.00 164 TYR A O 1
ATOM 1265 N N . SER A 1 165 ? -3.896 11.637 -7.889 1.00 83.06 165 SER A N 1
ATOM 1266 C CA . SER A 1 165 ? -3.991 11.839 -9.341 1.00 83.06 165 SER A CA 1
ATOM 1267 C C . SER A 1 165 ? -2.673 12.275 -9.989 1.00 83.06 165 SER A C 1
ATOM 1269 O O . SER A 1 165 ? -2.423 11.909 -11.137 1.00 83.06 165 SER A O 1
ATOM 1271 N N . ASN A 1 166 ? -1.844 13.028 -9.255 1.00 74.38 166 ASN A N 1
ATOM 1272 C CA . ASN A 1 166 ? -0.668 13.738 -9.779 1.00 74.38 166 ASN A CA 1
ATOM 1273 C C . ASN A 1 166 ? 0.637 13.427 -9.023 1.00 74.38 166 ASN A C 1
ATOM 1275 O O . ASN A 1 166 ? 1.661 14.052 -9.283 1.00 74.38 166 ASN A O 1
ATOM 1279 N N . GLU A 1 167 ? 0.608 12.488 -8.080 1.00 72.12 167 GLU A N 1
ATOM 1280 C CA . GLU A 1 167 ? 1.758 12.125 -7.248 1.00 72.12 167 GLU A CA 1
ATOM 1281 C C . GLU A 1 167 ? 2.034 10.624 -7.338 1.00 72.12 167 GLU A C 1
ATOM 1283 O O . GLU A 1 167 ? 1.173 9.833 -7.741 1.00 72.12 167 GLU A O 1
ATOM 1288 N N . ILE A 1 168 ? 3.253 10.230 -6.964 1.00 81.94 168 ILE A N 1
ATOM 1289 C CA . ILE A 1 168 ? 3.611 8.817 -6.863 1.00 81.94 168 ILE A CA 1
ATOM 1290 C C . ILE A 1 168 ? 2.782 8.215 -5.739 1.00 81.94 168 ILE A C 1
ATOM 1292 O O . ILE A 1 168 ? 2.757 8.711 -4.614 1.00 81.94 168 ILE A O 1
ATOM 1296 N N . ASN A 1 169 ? 2.084 7.140 -6.066 1.00 90.62 169 ASN A N 1
ATOM 1297 C CA . ASN A 1 169 ? 1.284 6.443 -5.091 1.00 90.62 169 ASN A CA 1
ATOM 1298 C C . ASN A 1 169 ? 2.123 5.427 -4.322 1.00 90.62 169 ASN A C 1
ATOM 1300 O O . ASN A 1 169 ? 3.079 4.855 -4.846 1.00 90.62 169 ASN A O 1
ATOM 1304 N N . THR A 1 170 ? 1.702 5.173 -3.091 1.00 95.12 170 THR A N 1
ATOM 1305 C CA . THR A 1 170 ? 2.308 4.172 -2.221 1.00 95.12 170 THR A CA 1
ATOM 1306 C C . THR A 1 170 ? 1.290 3.077 -1.962 1.00 95.12 170 THR A C 1
ATOM 1308 O O . THR A 1 170 ? 0.116 3.353 -1.705 1.00 95.12 170 THR A O 1
ATOM 1311 N N . ALA A 1 171 ? 1.719 1.825 -2.046 1.00 96.94 171 ALA A N 1
ATOM 1312 C CA . ALA A 1 171 ? 0.918 0.654 -1.728 1.00 96.94 171 ALA A CA 1
ATOM 1313 C C . ALA A 1 171 ? 1.675 -0.271 -0.777 1.00 96.94 171 ALA A C 1
ATOM 1315 O O . ALA A 1 171 ? 2.903 -0.333 -0.786 1.00 96.94 171 ALA A O 1
ATOM 1316 N N . GLY A 1 172 ? 0.933 -0.992 0.050 1.00 96.81 172 GLY A N 1
ATOM 1317 C CA . GLY A 1 172 ? 1.505 -1.904 1.024 1.00 96.81 172 GLY A CA 1
ATOM 1318 C C . GLY A 1 172 ? 0.429 -2.596 1.840 1.00 96.81 172 GLY A C 1
ATOM 1319 O O . GLY A 1 172 ? -0.726 -2.705 1.426 1.00 96.81 172 GLY A O 1
ATOM 1320 N N . PHE A 1 173 ? 0.819 -3.050 3.021 1.00 97.12 173 PHE A N 1
ATOM 1321 C CA . PHE A 1 173 ? -0.031 -3.781 3.943 1.00 97.12 173 PHE A CA 1
ATOM 1322 C C . PHE A 1 173 ? -0.199 -3.008 5.240 1.00 97.12 173 PHE A C 1
ATOM 1324 O O . PHE A 1 173 ? 0.774 -2.588 5.859 1.00 97.12 173 PHE A O 1
ATOM 1331 N N . PHE A 1 174 ? -1.440 -2.851 5.681 1.00 96.56 174 PHE A N 1
ATOM 1332 C CA . PHE A 1 174 ? -1.735 -2.354 7.016 1.00 96.56 174 PHE A CA 1
ATOM 1333 C C . PHE A 1 174 ? -1.244 -3.356 8.072 1.00 96.56 174 PHE A C 1
ATOM 1335 O O . PHE A 1 174 ? -1.505 -4.548 7.938 1.00 96.56 174 PHE A O 1
ATOM 1342 N N . ILE A 1 175 ? -0.575 -2.901 9.134 1.00 95.62 175 ILE A N 1
ATOM 1343 C CA . ILE A 1 175 ? -0.130 -3.760 10.245 1.00 95.62 175 ILE A CA 1
ATOM 1344 C C . ILE A 1 175 ? -0.965 -3.498 11.496 1.00 95.62 175 ILE A C 1
ATOM 1346 O O . ILE A 1 175 ? -1.604 -4.424 12.001 1.00 95.62 175 ILE A O 1
ATOM 1350 N N . LYS A 1 176 ? -0.986 -2.254 11.986 1.00 95.88 176 LYS A N 1
ATOM 1351 C CA . LYS A 1 176 ? -1.809 -1.856 13.137 1.00 95.88 176 LYS A CA 1
ATOM 1352 C C . LYS A 1 176 ? -2.105 -0.356 13.148 1.00 95.88 176 LYS A C 1
ATOM 1354 O O . LYS A 1 176 ? -1.378 0.445 12.561 1.00 95.88 176 LYS A O 1
ATOM 1359 N N . CYS A 1 177 ? -3.160 0.014 13.866 1.00 96.06 177 CYS A N 1
ATOM 1360 C CA . CYS A 1 177 ? -3.460 1.401 14.211 1.00 96.06 177 CYS A CA 1
ATOM 1361 C C . CYS A 1 177 ? -2.590 1.825 15.400 1.00 96.06 177 CYS A C 1
ATOM 1363 O O . CYS A 1 177 ? -2.393 1.034 16.326 1.00 96.06 177 CYS A O 1
ATOM 1365 N N . LEU A 1 178 ? -2.092 3.058 15.390 1.00 93.38 178 LEU A N 1
ATOM 1366 C CA . LEU A 1 178 ? -1.350 3.640 16.509 1.00 93.38 178 LEU A CA 1
ATOM 1367 C C . LEU A 1 178 ? -2.270 4.544 17.346 1.00 93.38 178 LEU A C 1
ATOM 1369 O O . LEU A 1 178 ? -3.237 5.112 16.834 1.00 93.38 178 LEU A O 1
ATOM 1373 N N . GLU A 1 179 ? -1.973 4.678 18.641 1.00 84.94 179 GLU A N 1
ATOM 1374 C CA . GLU A 1 179 ? -2.794 5.445 19.597 1.00 84.94 179 GLU A CA 1
ATOM 1375 C C . GLU A 1 179 ? -2.900 6.938 19.235 1.00 84.94 179 GLU A C 1
ATOM 1377 O O . GLU A 1 179 ? -3.922 7.580 19.477 1.00 84.94 179 GLU A O 1
ATOM 1382 N N . ASP A 1 180 ? -1.876 7.486 18.584 1.00 82.50 180 ASP A N 1
ATOM 1383 C CA . ASP A 1 180 ? -1.775 8.878 18.139 1.00 82.50 180 ASP A CA 1
ATOM 1384 C C . ASP A 1 180 ? -2.423 9.135 16.765 1.00 82.50 180 ASP A C 1
ATOM 1386 O O . ASP A 1 180 ? -2.154 10.146 16.113 1.00 82.50 180 ASP A O 1
ATOM 1390 N N . LYS A 1 181 ? -3.314 8.237 16.322 1.00 78.19 181 LYS A N 1
ATOM 1391 C CA . LYS A 1 181 ? -3.945 8.243 14.991 1.00 78.19 181 LYS A CA 1
ATOM 1392 C C . LYS A 1 181 ? -2.959 8.012 13.836 1.00 78.19 181 LYS A C 1
ATOM 1394 O O . LYS A 1 181 ? -3.322 8.278 12.685 1.00 78.19 181 LYS A O 1
ATOM 1399 N N . GLY A 1 182 ? -1.750 7.533 14.121 1.00 91.50 182 GLY A N 1
ATOM 1400 C CA . GLY A 1 182 ? -0.820 7.027 13.120 1.00 91.50 182 GLY A CA 1
ATOM 1401 C C . GLY A 1 182 ? -1.167 5.614 12.643 1.00 91.50 182 GLY A C 1
ATOM 1402 O O . GLY A 1 182 ? -2.088 4.961 13.145 1.00 91.50 182 GLY A O 1
ATOM 1403 N N . LEU A 1 183 ? -0.403 5.132 11.668 1.00 95.69 183 LEU A N 1
ATOM 1404 C CA . LEU A 1 183 ? -0.501 3.778 11.127 1.00 95.69 183 LEU A CA 1
ATOM 1405 C C . LEU A 1 183 ? 0.871 3.116 11.150 1.00 95.69 183 LEU A C 1
ATOM 1407 O O . LEU A 1 183 ? 1.869 3.740 10.811 1.00 95.69 183 LEU A O 1
ATOM 1411 N N . GLU A 1 184 ? 0.916 1.834 11.482 1.00 96.31 184 GLU A N 1
ATOM 1412 C CA . GLU A 1 184 ? 2.049 0.982 11.140 1.00 96.31 184 GLU A CA 1
ATOM 1413 C C . GLU A 1 184 ? 1.705 0.241 9.848 1.00 96.31 184 GLU A C 1
ATOM 1415 O O . GLU A 1 184 ? 0.657 -0.412 9.760 1.00 96.31 184 GLU A O 1
ATOM 1420 N N . ILE A 1 185 ? 2.569 0.353 8.844 1.00 96.44 185 ILE A N 1
ATOM 1421 C CA . ILE A 1 185 ? 2.386 -0.288 7.541 1.00 96.44 185 ILE A CA 1
ATOM 1422 C C . ILE A 1 185 ? 3.642 -1.062 7.150 1.00 96.44 185 ILE A C 1
ATOM 1424 O O . ILE A 1 185 ? 4.741 -0.719 7.577 1.00 96.44 185 ILE A O 1
ATOM 1428 N N . ALA A 1 186 ? 3.483 -2.079 6.310 1.00 96.00 186 ALA A N 1
ATOM 1429 C CA . ALA A 1 186 ? 4.582 -2.740 5.630 1.00 96.00 186 ALA A CA 1
ATOM 1430 C C . ALA A 1 186 ? 4.555 -2.396 4.143 1.00 96.00 186 ALA A C 1
ATOM 1432 O O . ALA A 1 186 ? 3.560 -2.647 3.459 1.00 96.00 186 ALA A O 1
ATOM 1433 N N . PHE A 1 187 ? 5.639 -1.827 3.635 1.00 95.56 187 PHE A N 1
ATOM 1434 C CA . PHE A 1 187 ? 5.775 -1.505 2.220 1.00 95.56 187 PHE A CA 1
ATOM 1435 C C . PHE A 1 187 ? 7.239 -1.571 1.793 1.00 95.56 187 PHE A C 1
ATOM 1437 O O . PHE A 1 187 ? 8.132 -1.736 2.621 1.00 95.56 187 PHE A O 1
ATOM 1444 N N . GLN A 1 188 ? 7.470 -1.471 0.490 1.00 96.06 188 GLN A N 1
ATOM 1445 C CA . GLN A 1 188 ? 8.803 -1.337 -0.086 1.00 96.06 188 GLN A CA 1
ATOM 1446 C C . GLN A 1 188 ? 8.854 -0.099 -0.976 1.00 96.06 188 GLN A C 1
ATOM 1448 O O . GLN A 1 188 ? 7.819 0.400 -1.432 1.00 96.06 188 GLN A O 1
ATOM 1453 N N . THR A 1 189 ? 10.058 0.358 -1.282 1.00 94.81 189 THR A N 1
ATOM 1454 C CA . THR A 1 189 ? 10.298 1.403 -2.278 1.00 94.81 189 THR A CA 1
ATOM 1455 C C . THR A 1 189 ? 11.236 0.885 -3.357 1.00 94.81 189 THR A C 1
ATOM 1457 O O . THR A 1 189 ? 11.771 -0.219 -3.286 1.00 94.81 189 THR A O 1
ATOM 1460 N N . CYS A 1 190 ? 11.489 1.716 -4.365 1.00 93.94 190 CYS A N 1
ATOM 1461 C CA . CYS A 1 190 ? 12.500 1.401 -5.363 1.00 93.94 190 CYS A CA 1
ATOM 1462 C C . CYS A 1 190 ? 13.908 1.240 -4.777 1.00 93.94 190 CYS A C 1
ATOM 1464 O O . CYS A 1 190 ? 14.735 0.564 -5.386 1.00 93.94 190 CYS A O 1
ATOM 1466 N N . GLN A 1 191 ? 14.181 1.870 -3.635 1.00 93.69 191 GLN A N 1
ATOM 1467 C CA . GLN A 1 191 ? 15.492 1.894 -2.994 1.00 93.69 191 GLN A CA 1
ATOM 1468 C C . GLN A 1 191 ? 15.583 0.899 -1.838 1.00 93.69 191 GLN A C 1
ATOM 1470 O O . GLN A 1 191 ? 16.656 0.364 -1.579 1.00 93.69 191 GLN A O 1
ATOM 1475 N N . GLU A 1 192 ? 14.466 0.626 -1.169 1.00 94.94 192 GLU A N 1
ATOM 1476 C CA . GLU A 1 192 ? 14.452 -0.119 0.083 1.00 94.94 192 GLU A CA 1
ATOM 1477 C C . GLU A 1 192 ? 13.516 -1.323 -0.005 1.00 94.94 192 GLU A C 1
ATOM 1479 O O . GLU A 1 192 ? 12.390 -1.213 -0.497 1.00 94.94 192 GLU A O 1
ATOM 1484 N N . ALA A 1 193 ? 14.010 -2.479 0.440 1.00 96.25 193 ALA A N 1
ATOM 1485 C CA . ALA A 1 193 ? 13.256 -3.727 0.483 1.00 96.25 193 ALA A CA 1
ATOM 1486 C C . ALA A 1 193 ? 12.072 -3.626 1.473 1.00 96.25 193 ALA A C 1
ATOM 1488 O O . ALA A 1 193 ? 12.017 -2.673 2.258 1.00 96.25 193 ALA A O 1
ATOM 1489 N N . PRO A 1 194 ? 11.121 -4.584 1.463 1.00 96.81 194 PRO A N 1
ATOM 1490 C CA . PRO A 1 194 ? 9.975 -4.562 2.361 1.00 96.81 194 PRO A CA 1
ATOM 1491 C C . PRO A 1 194 ? 10.375 -4.353 3.820 1.00 96.81 194 PRO A C 1
ATOM 1493 O O . PRO A 1 194 ? 11.176 -5.102 4.383 1.00 96.81 194 PRO A O 1
ATOM 1496 N N . MET A 1 195 ? 9.786 -3.335 4.438 1.00 94.31 195 MET A N 1
ATOM 1497 C CA . MET A 1 195 ? 10.015 -2.991 5.834 1.00 94.31 195 MET A CA 1
ATOM 1498 C C . MET A 1 195 ? 8.738 -2.499 6.500 1.00 94.31 195 MET A C 1
ATOM 1500 O O . MET A 1 195 ? 7.770 -2.131 5.834 1.00 94.31 195 MET A O 1
ATOM 1504 N N . ILE A 1 196 ? 8.766 -2.465 7.831 1.00 95.88 196 ILE A N 1
ATOM 1505 C CA . ILE A 1 196 ? 7.716 -1.853 8.639 1.00 95.88 196 ILE A CA 1
ATOM 1506 C C . ILE A 1 196 ? 8.049 -0.377 8.853 1.00 95.88 196 ILE A C 1
ATOM 1508 O O . ILE A 1 196 ? 9.178 -0.023 9.191 1.00 95.88 196 ILE A O 1
ATOM 1512 N N . THR A 1 197 ? 7.057 0.488 8.691 1.00 93.69 197 THR A N 1
ATOM 1513 C CA . THR A 1 197 ? 7.198 1.931 8.878 1.00 93.69 197 THR A CA 1
ATOM 1514 C C . THR A 1 197 ? 6.006 2.494 9.631 1.00 93.69 197 THR A C 1
ATOM 1516 O O . THR A 1 197 ? 4.869 2.051 9.458 1.00 93.69 197 THR A O 1
ATOM 1519 N N . LEU A 1 198 ? 6.284 3.496 10.463 1.00 94.94 198 LEU A N 1
ATOM 1520 C CA . LEU A 1 198 ? 5.281 4.261 11.184 1.00 94.94 198 LEU A CA 1
ATOM 1521 C C . LEU A 1 198 ? 4.960 5.525 10.389 1.00 94.94 198 LEU A C 1
ATOM 1523 O O . LEU A 1 198 ? 5.848 6.315 10.074 1.00 94.94 198 LEU A O 1
ATOM 1527 N N . LEU A 1 199 ? 3.685 5.711 10.085 1.00 93.75 199 LEU A N 1
ATOM 1528 C CA . LEU A 1 199 ? 3.159 6.873 9.393 1.00 93.75 199 LEU A CA 1
ATOM 1529 C C . LEU A 1 199 ? 2.320 7.716 10.341 1.00 93.75 199 LEU A C 1
ATOM 1531 O O . LEU A 1 199 ? 1.534 7.202 11.137 1.00 93.75 199 LEU A O 1
ATOM 1535 N N . ASN A 1 200 ? 2.437 9.026 10.183 1.00 92.12 200 ASN A N 1
ATOM 1536 C CA . ASN A 1 200 ? 1.570 10.015 10.806 1.00 92.12 200 ASN A CA 1
ATOM 1537 C C . ASN A 1 200 ? 1.050 10.974 9.721 1.00 92.12 200 ASN A C 1
ATOM 1539 O O . ASN A 1 200 ? 1.249 10.743 8.530 1.00 92.12 200 ASN A O 1
ATOM 1543 N N . ASP A 1 201 ? 0.359 12.043 10.110 1.00 90.25 201 ASP A N 1
ATOM 1544 C CA . ASP A 1 201 ? -0.179 13.019 9.150 1.00 90.25 201 ASP A CA 1
ATOM 1545 C C . ASP A 1 201 ? 0.779 14.179 8.828 1.00 90.25 201 ASP A C 1
ATOM 1547 O O . ASP A 1 201 ? 0.387 15.137 8.162 1.00 90.25 201 ASP A O 1
ATOM 1551 N N . THR A 1 202 ? 2.027 14.117 9.299 1.00 87.31 202 THR A N 1
ATOM 1552 C CA . THR A 1 202 ? 3.015 15.201 9.143 1.00 87.31 202 THR A CA 1
ATOM 1553 C C . THR A 1 202 ? 3.977 14.991 7.978 1.00 87.31 202 THR A C 1
ATOM 1555 O O . THR A 1 202 ? 4.580 15.954 7.509 1.00 87.31 202 THR A O 1
ATOM 1558 N N . THR A 1 203 ? 4.108 13.760 7.484 1.00 80.19 203 THR A N 1
ATOM 1559 C CA . THR A 1 203 ? 4.996 13.395 6.374 1.00 80.19 203 THR A CA 1
ATOM 1560 C C . THR A 1 203 ? 4.203 12.774 5.230 1.00 80.19 203 THR A C 1
ATOM 1562 O O . THR A 1 203 ? 3.157 12.174 5.452 1.00 80.19 203 THR A O 1
ATOM 1565 N N . SER A 1 204 ? 4.682 12.943 3.993 1.00 84.81 204 SER A N 1
ATOM 1566 C CA . SER A 1 204 ? 4.087 12.289 2.822 1.00 84.81 204 SER A CA 1
ATOM 1567 C C . SER A 1 204 ? 4.743 10.917 2.581 1.00 84.81 204 SER A C 1
ATOM 1569 O O . SER A 1 204 ? 5.974 10.842 2.645 1.00 84.81 204 SER A O 1
ATOM 1571 N N . PRO A 1 205 ? 3.972 9.849 2.294 1.00 88.75 205 PRO A N 1
ATOM 1572 C CA . PRO A 1 205 ? 2.507 9.816 2.292 1.00 88.75 205 PRO A CA 1
ATOM 1573 C C . PRO A 1 205 ? 1.942 9.875 3.719 1.00 88.75 205 PRO A C 1
ATOM 1575 O O . PRO A 1 205 ? 2.474 9.237 4.630 1.00 88.75 205 PRO A O 1
ATOM 1578 N N . ARG A 1 206 ? 0.846 10.619 3.912 1.00 92.12 206 ARG A N 1
ATOM 1579 C CA . ARG A 1 206 ? 0.232 10.771 5.239 1.00 92.12 206 ARG A CA 1
ATOM 1580 C C . ARG A 1 206 ? -0.568 9.532 5.593 1.00 92.12 206 ARG A C 1
ATOM 1582 O O . ARG A 1 206 ? -1.177 8.910 4.725 1.00 92.12 206 ARG A O 1
ATOM 1589 N N . ALA A 1 207 ? -0.670 9.231 6.883 1.00 92.06 207 ALA A N 1
ATOM 1590 C CA . ALA A 1 207 ? -1.537 8.166 7.387 1.00 92.06 207 ALA A CA 1
ATOM 1591 C C . ALA A 1 207 ? -2.992 8.294 6.878 1.00 92.06 207 ALA A C 1
ATOM 1593 O O . ALA A 1 207 ? -3.622 7.300 6.519 1.00 92.06 207 ALA A O 1
ATOM 1594 N N . SER A 1 208 ? -3.517 9.519 6.802 1.00 92.75 208 SER A N 1
ATOM 1595 C CA . SER A 1 208 ? -4.862 9.829 6.290 1.00 92.75 208 SER A CA 1
ATOM 1596 C C . SER A 1 208 ? -5.059 9.632 4.784 1.00 92.75 208 SER A C 1
ATOM 1598 O O . SER A 1 208 ? -6.203 9.595 4.333 1.00 92.75 208 SER A O 1
ATOM 1600 N N . ASP A 1 209 ? -3.989 9.467 4.008 1.00 94.62 209 ASP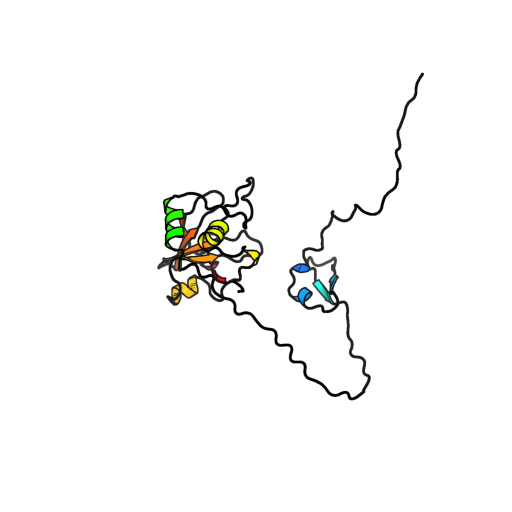 A N 1
ATOM 1601 C CA . ASP A 1 209 ? -4.087 9.313 2.555 1.00 94.62 209 ASP A CA 1
ATOM 1602 C C . ASP A 1 209 ? -4.318 7.855 2.119 1.00 94.62 209 ASP A C 1
ATOM 1604 O O . ASP A 1 209 ? -4.568 7.594 0.939 1.00 94.62 209 ASP A O 1
ATOM 1608 N N . PHE A 1 210 ? -4.248 6.897 3.049 1.00 96.81 210 PHE A N 1
ATOM 1609 C CA . PHE A 1 210 ? -4.399 5.475 2.751 1.00 96.81 210 PHE A CA 1
ATOM 1610 C C . PHE A 1 210 ? -5.853 5.011 2.799 1.00 96.81 210 PHE A C 1
ATOM 1612 O O . PHE A 1 210 ? -6.596 5.268 3.751 1.00 96.81 210 PHE A O 1
ATOM 1619 N N . TYR A 1 211 ? -6.217 4.223 1.792 1.00 97.25 211 TYR A N 1
ATOM 1620 C CA . TYR A 1 211 ? -7.501 3.544 1.665 1.00 97.25 211 TYR A CA 1
ATOM 1621 C C . TYR A 1 211 ? -7.275 2.049 1.456 1.00 97.25 211 TYR A C 1
ATOM 1623 O O . TYR A 1 211 ? -6.240 1.630 0.933 1.00 97.25 211 TYR A O 1
ATOM 1631 N N . GLN A 1 212 ? -8.269 1.242 1.819 1.00 95.62 212 GLN A N 1
ATOM 1632 C CA . GLN A 1 212 ? -8.312 -0.153 1.393 1.00 95.62 212 GLN A CA 1
ATOM 1633 C C . GLN A 1 212 ? -8.459 -0.231 -0.134 1.00 95.62 212 GLN A C 1
ATOM 1635 O O . GLN A 1 212 ? -9.174 0.574 -0.738 1.00 95.62 212 GLN A O 1
ATOM 1640 N N . ILE A 1 213 ? -7.785 -1.198 -0.756 1.00 95.56 213 ILE A N 1
ATOM 1641 C CA . ILE A 1 213 ? -7.875 -1.438 -2.200 1.00 95.56 213 ILE A CA 1
ATOM 1642 C C . ILE A 1 213 ? -9.135 -2.250 -2.512 1.00 95.56 213 ILE A C 1
ATOM 1644 O O . ILE A 1 213 ? -9.390 -3.268 -1.870 1.00 95.56 213 ILE A O 1
ATOM 1648 N N . TYR A 1 214 ? -9.903 -1.813 -3.509 1.00 93.88 214 TYR A N 1
ATOM 1649 C CA . TYR A 1 214 ? -11.048 -2.533 -4.069 1.00 93.88 214 TYR A CA 1
ATOM 1650 C C . TYR A 1 214 ? -10.780 -2.872 -5.537 1.00 93.88 214 TYR A C 1
ATOM 1652 O O . TYR A 1 214 ? -10.044 -2.159 -6.221 1.00 93.88 214 TYR A O 1
ATOM 1660 N N . ILE A 1 215 ? -11.377 -3.952 -6.027 1.00 89.50 215 ILE A N 1
ATOM 1661 C CA . ILE A 1 215 ? -11.281 -4.408 -7.416 1.00 89.50 215 ILE A CA 1
ATOM 1662 C C . ILE A 1 215 ? -12.673 -4.693 -7.981 1.00 89.50 215 ILE A C 1
ATOM 1664 O O . ILE A 1 215 ? -13.610 -5.007 -7.239 1.00 89.50 215 ILE A O 1
ATOM 1668 N N . LEU A 1 216 ? -12.800 -4.569 -9.301 1.00 79.19 216 LEU A N 1
ATOM 1669 C CA . LEU A 1 216 ? -13.942 -5.107 -10.035 1.00 79.19 216 LEU A CA 1
ATOM 1670 C C . LEU A 1 216 ? -13.688 -6.606 -10.299 1.00 79.19 216 LEU A C 1
ATOM 1672 O O . LEU A 1 216 ? -12.560 -6.943 -10.672 1.00 79.19 216 LEU A O 1
ATOM 1676 N N . PRO A 1 217 ? -14.674 -7.486 -10.051 1.00 62.47 217 PRO A N 1
ATOM 1677 C CA . PRO A 1 217 ? -14.547 -8.928 -10.270 1.00 62.47 217 PRO A CA 1
ATOM 1678 C C . PRO A 1 217 ? -14.442 -9.330 -11.746 1.00 62.47 217 PRO A C 1
ATOM 1680 O O . PRO A 1 217 ? -15.052 -8.653 -12.606 1.00 62.47 217 PRO A O 1
#

Secondary structure (DSSP, 8-state):
--------------TTS---S--TTTTGGG-GGGGG-TT-EEEEE-TTSS-EEEEES---PPP-----------------PPPEE---GGGHHHHHHHHHHT-PPP-TTSPPPTTSS---SHHHHHHHHTTPPPGGGEEEEEEEHHHHHHHT-PPTT-EEE---SSS---EEEEEEE-TTS-EEEEE--SSS-SEEEEE-SSSSSPGGG-EEEEE--

pLDDT: mean 73.39, std 24.62, range [26.75, 97.62]

Radius of gyration: 26.32 Å; chains: 1; bounding box: 87×48×84 Å